Protein AF-A0AAD5H2W7-F1 (afdb_monomer)

Organism: NCBI:txid2649997

pLDDT: mean 74.47, std 9.91, range [36.94, 89.31]

Foldseek 3Di:
DDLPLPVLVVVLVVLVVVLVVVLVCCCPPVVVVCVVCVLVSLLVSLVVSVVSLLVSLLSPQAQLDDPPDDDDVSLVSSVVVLCVSQQVLVLLVSLQVDLDDLVSSQSSLCSNLVVCLPLVNLVSSVVSSCVSPVCVLVSLLVVLVVVLVVLPVLDDPPVSVVLCDDDRQRSQLSSQLVSSLSNCVSRPVVSSVSSVVVVLVVQLVVCVVVVPPVSNVVSVVVVVVPPQDPNNVSVVSVVSNSVSNVSSVVSVVVVVVVVVVVVD

Structure (mmCIF, N/CA/C/O backbone):
data_AF-A0AAD5H2W7-F1
#
_entry.id   AF-A0AAD5H2W7-F1
#
loop_
_atom_site.group_PDB
_atom_site.id
_atom_site.type_symbol
_atom_site.label_atom_id
_atom_site.label_alt_id
_atom_site.label_comp_id
_atom_site.label_asym_id
_atom_site.label_entity_id
_atom_site.label_seq_id
_atom_site.pdbx_PDB_ins_code
_atom_site.Cartn_x
_atom_site.Cartn_y
_atom_site.Cartn_z
_atom_site.occupancy
_atom_site.B_iso_or_equiv
_atom_site.auth_seq_id
_atom_site.auth_comp_id
_atom_site.auth_asym_id
_atom_site.auth_atom_id
_atom_site.pdbx_PDB_model_num
ATOM 1 N N . MET A 1 1 ? 26.671 23.939 -9.568 1.00 41.41 1 MET A N 1
ATOM 2 C CA . MET A 1 1 ? 25.254 23.511 -9.531 1.00 41.41 1 MET A CA 1
ATOM 3 C C . MET A 1 1 ? 24.778 23.577 -8.092 1.00 41.41 1 MET A C 1
ATOM 5 O O . MET A 1 1 ? 25.348 22.896 -7.249 1.00 41.41 1 MET A O 1
ATOM 9 N N . ALA A 1 2 ? 23.829 24.462 -7.785 1.00 36.94 2 ALA A N 1
ATOM 10 C CA . ALA A 1 2 ? 23.316 24.617 -6.426 1.00 36.94 2 ALA A CA 1
ATOM 11 C C . ALA A 1 2 ? 22.589 23.333 -5.968 1.00 36.94 2 ALA A C 1
ATOM 13 O O . ALA A 1 2 ? 21.982 22.652 -6.799 1.00 36.94 2 ALA A O 1
ATOM 14 N N . PRO A 1 3 ? 22.616 22.983 -4.669 1.00 46.69 3 PRO A N 1
ATOM 15 C CA . PRO A 1 3 ? 21.943 21.800 -4.149 1.00 46.69 3 PRO A CA 1
ATOM 16 C C . PRO A 1 3 ? 20.433 22.062 -4.064 1.00 46.69 3 PRO A C 1
ATOM 18 O O . PRO A 1 3 ? 19.879 22.274 -2.985 1.00 46.69 3 PRO A O 1
ATOM 21 N N . HIS A 1 4 ? 19.751 22.038 -5.211 1.00 47.62 4 HIS A N 1
ATOM 22 C CA . HIS A 1 4 ? 18.296 22.193 -5.311 1.00 47.62 4 HIS A CA 1
ATOM 23 C C . HIS A 1 4 ? 17.527 21.153 -4.469 1.00 47.62 4 HIS A C 1
ATOM 25 O O . HIS A 1 4 ? 16.387 21.391 -4.088 1.00 47.62 4 HIS A O 1
ATOM 31 N N . GLY A 1 5 ? 18.166 20.044 -4.077 1.00 50.00 5 GLY A N 1
ATOM 32 C CA . GLY A 1 5 ? 17.573 19.024 -3.208 1.00 50.00 5 GLY A CA 1
ATOM 33 C C . GLY A 1 5 ? 17.337 19.441 -1.746 1.00 50.00 5 GLY A C 1
ATOM 34 O O . GLY A 1 5 ? 16.469 18.862 -1.103 1.00 50.00 5 GLY A O 1
ATOM 35 N N . ARG A 1 6 ? 18.055 20.435 -1.189 1.00 49.94 6 ARG A N 1
ATOM 36 C CA . ARG A 1 6 ? 17.935 20.781 0.251 1.00 49.94 6 ARG A CA 1
ATOM 37 C C . ARG A 1 6 ? 16.712 21.645 0.582 1.00 49.94 6 ARG A C 1
ATOM 39 O O . ARG A 1 6 ? 16.068 21.418 1.602 1.00 49.94 6 ARG A O 1
ATOM 46 N N . TRP A 1 7 ? 16.368 22.594 -0.287 1.00 47.34 7 TRP A N 1
ATOM 47 C CA . TRP A 1 7 ? 15.217 23.492 -0.103 1.00 47.34 7 TRP A CA 1
ATOM 48 C C . TRP A 1 7 ? 13.873 22.759 -0.207 1.00 47.34 7 TRP A C 1
ATOM 50 O O . TRP A 1 7 ? 12.902 23.101 0.462 1.00 47.34 7 TRP A O 1
ATOM 60 N N . ASN A 1 8 ? 13.850 21.684 -0.986 1.00 60.91 8 ASN A N 1
ATOM 61 C CA . ASN A 1 8 ? 12.660 20.900 -1.281 1.00 60.91 8 ASN A CA 1
ATOM 62 C C . ASN A 1 8 ? 12.217 19.998 -0.119 1.00 60.91 8 ASN A C 1
ATOM 64 O O . ASN A 1 8 ? 11.023 19.879 0.154 1.00 60.91 8 ASN A O 1
ATOM 68 N N . SER A 1 9 ? 13.168 19.413 0.612 1.00 60.59 9 SER A N 1
ATOM 69 C CA . SER A 1 9 ? 12.883 18.642 1.829 1.00 60.59 9 SER A CA 1
ATOM 70 C C . SER A 1 9 ? 12.348 19.537 2.946 1.00 60.59 9 SER A C 1
ATOM 72 O O . SER A 1 9 ? 11.417 19.154 3.647 1.00 60.59 9 SER A O 1
ATOM 74 N N . ALA A 1 10 ? 12.896 20.750 3.081 1.00 65.25 10 ALA A N 1
ATOM 75 C CA . ALA A 1 10 ? 12.400 21.740 4.031 1.00 65.25 10 ALA A CA 1
ATOM 76 C C . ALA A 1 10 ? 10.975 22.197 3.677 1.00 65.25 10 ALA A C 1
ATOM 78 O O . ALA A 1 10 ? 10.131 22.281 4.561 1.00 65.25 10 ALA A O 1
ATOM 79 N N . ALA A 1 11 ? 10.676 22.416 2.392 1.00 67.44 11 ALA A N 1
ATOM 80 C CA . ALA A 1 11 ? 9.330 22.759 1.935 1.00 67.44 11 ALA A CA 1
ATOM 81 C C . ALA A 1 11 ? 8.307 21.638 2.197 1.00 67.44 11 ALA A C 1
ATOM 83 O O . ALA A 1 11 ? 7.201 21.922 2.652 1.00 67.44 11 ALA A O 1
ATOM 84 N N . LEU A 1 12 ? 8.676 20.369 1.975 1.00 68.31 12 LEU A N 1
ATOM 85 C CA . LEU A 1 12 ? 7.830 19.219 2.321 1.00 68.31 12 LEU A CA 1
ATOM 86 C C . LEU A 1 12 ? 7.592 19.118 3.832 1.00 68.31 12 LEU A C 1
ATOM 88 O O . LEU A 1 12 ? 6.453 18.949 4.251 1.00 68.31 12 LEU A O 1
ATOM 92 N N . LEU A 1 13 ? 8.633 19.299 4.650 1.00 69.56 13 LEU A N 1
ATOM 93 C CA . LEU A 1 13 ? 8.504 19.302 6.111 1.00 69.56 13 LEU A CA 1
ATOM 94 C C . LEU A 1 13 ? 7.639 20.466 6.617 1.00 69.56 13 LEU A C 1
ATOM 96 O O . LEU A 1 13 ? 6.860 20.291 7.549 1.00 69.56 13 LEU A O 1
ATOM 100 N N . LEU A 1 14 ? 7.749 21.649 6.006 1.00 75.19 14 LEU A N 1
ATOM 101 C CA . LEU A 1 14 ? 6.896 22.797 6.322 1.00 75.19 14 LEU A CA 1
ATOM 102 C C . LEU A 1 14 ? 5.444 22.546 5.917 1.00 75.19 14 LEU A C 1
ATOM 104 O O . LEU A 1 14 ? 4.536 22.904 6.663 1.00 75.19 14 LEU A O 1
ATOM 108 N N . LEU A 1 15 ? 5.217 21.895 4.775 1.00 72.94 15 LEU A N 1
ATOM 109 C CA . LEU A 1 15 ? 3.887 21.466 4.357 1.00 72.94 15 LEU A CA 1
ATOM 110 C C . LEU A 1 15 ? 3.305 20.438 5.339 1.00 72.94 15 LEU A C 1
ATOM 112 O O . LEU A 1 15 ? 2.143 20.556 5.721 1.00 72.94 15 LEU A O 1
ATOM 116 N N . ASP A 1 16 ? 4.113 19.478 5.792 1.00 70.06 16 ASP A N 1
ATOM 117 C CA . ASP A 1 16 ? 3.725 18.484 6.798 1.00 70.06 16 ASP A CA 1
ATOM 118 C C . ASP A 1 16 ? 3.368 19.134 8.133 1.00 70.06 16 ASP A C 1
ATOM 120 O O . ASP A 1 16 ? 2.336 18.821 8.735 1.00 70.06 16 ASP A O 1
ATOM 124 N N . ALA A 1 17 ? 4.189 20.087 8.574 1.00 74.44 17 ALA A N 1
ATOM 125 C CA . ALA A 1 17 ? 3.944 20.862 9.779 1.00 74.44 17 ALA A CA 1
ATOM 126 C C . ALA A 1 17 ? 2.669 21.710 9.654 1.00 74.44 17 ALA A C 1
ATOM 128 O O . ALA A 1 17 ? 1.862 21.735 10.582 1.00 74.44 17 ALA A O 1
ATOM 129 N N . LEU A 1 18 ? 2.439 22.351 8.503 1.00 80.19 18 LEU A N 1
ATOM 130 C CA . LEU A 1 18 ? 1.236 23.139 8.227 1.00 80.19 18 LEU A CA 1
ATOM 131 C C . LEU A 1 18 ? -0.022 22.264 8.195 1.00 80.19 18 LEU A C 1
ATOM 133 O O . LEU A 1 18 ? -1.053 22.630 8.759 1.00 80.19 18 LEU A O 1
ATOM 137 N N . ALA A 1 19 ? 0.064 21.095 7.566 1.00 74.56 19 ALA A N 1
ATOM 138 C CA . ALA A 1 19 ? -1.000 20.104 7.510 1.00 74.56 19 ALA A CA 1
ATOM 139 C C . ALA A 1 19 ? -1.374 19.619 8.922 1.00 74.56 19 ALA A C 1
ATOM 141 O O . ALA A 1 19 ? -2.549 19.638 9.301 1.00 74.56 19 ALA A O 1
ATOM 142 N N . ALA A 1 20 ? -0.376 19.265 9.737 1.00 72.44 20 ALA A N 1
ATOM 143 C CA . ALA A 1 20 ? -0.578 18.881 11.131 1.00 72.44 20 ALA A CA 1
ATOM 144 C C . ALA A 1 20 ? -1.155 20.032 11.974 1.00 72.44 20 ALA A C 1
ATOM 146 O O . ALA A 1 20 ? -2.117 19.827 12.716 1.00 72.44 20 ALA A O 1
ATOM 147 N N . ALA A 1 21 ? -0.621 21.248 11.829 1.00 79.69 21 ALA A N 1
ATOM 148 C CA . ALA A 1 21 ? -1.094 22.435 12.537 1.00 79.69 21 ALA A CA 1
ATOM 149 C C . ALA A 1 21 ? -2.544 22.779 12.171 1.00 79.69 21 ALA A C 1
ATOM 151 O O . ALA A 1 21 ? -3.338 23.099 13.052 1.00 79.69 21 ALA A O 1
ATOM 152 N N . THR A 1 22 ? -2.918 22.641 10.897 1.00 80.56 22 THR A N 1
ATOM 153 C CA . THR A 1 22 ? -4.287 22.874 10.419 1.00 80.56 22 THR A CA 1
ATOM 154 C C . THR A 1 22 ? -5.250 21.854 11.019 1.00 80.56 22 THR A C 1
ATOM 156 O O . THR A 1 22 ? -6.314 22.222 11.510 1.00 80.56 22 THR A O 1
ATOM 159 N N . LEU A 1 23 ? -4.873 20.573 11.060 1.00 76.12 23 LEU A N 1
ATOM 160 C CA . LEU A 1 23 ? -5.686 19.532 11.693 1.00 76.12 23 LEU A CA 1
ATOM 161 C C . LEU A 1 23 ? -5.850 19.759 13.200 1.00 76.12 23 LEU A C 1
ATOM 163 O O . LEU A 1 23 ? -6.955 19.613 13.721 1.00 76.12 23 LEU A O 1
ATOM 167 N N . LEU A 1 24 ? -4.779 20.152 13.895 1.00 78.06 24 LEU A N 1
ATOM 168 C CA . LEU A 1 24 ? -4.830 20.502 15.317 1.00 78.06 24 LEU A CA 1
ATOM 169 C C . LEU A 1 24 ? -5.682 21.755 15.566 1.00 78.06 24 LEU A C 1
ATOM 171 O O . LEU A 1 24 ? -6.468 21.780 16.513 1.00 78.06 24 LEU A O 1
ATOM 175 N N . GLY A 1 25 ? -5.576 22.766 14.702 1.00 81.75 25 GLY A N 1
ATOM 176 C CA . GLY A 1 25 ? -6.390 23.979 14.746 1.00 81.75 25 GLY A CA 1
ATOM 177 C C . GLY A 1 25 ? -7.877 23.679 14.560 1.00 81.75 25 GLY A C 1
ATOM 178 O O . GLY A 1 25 ? -8.691 24.091 15.384 1.00 81.75 25 GLY A O 1
ATOM 179 N N . LEU A 1 26 ? -8.233 22.883 13.548 1.00 81.19 26 LEU A N 1
ATOM 180 C CA . LEU A 1 26 ? -9.612 22.441 13.312 1.00 81.19 26 LEU A CA 1
ATOM 181 C C . LEU A 1 26 ? -10.163 21.628 14.491 1.00 81.19 26 LEU A C 1
ATOM 183 O O . LEU A 1 26 ? -11.302 21.827 14.910 1.00 81.19 26 LEU A O 1
ATOM 187 N N . LEU A 1 27 ? -9.347 20.746 15.074 1.00 78.44 27 LEU A N 1
ATOM 188 C CA . LEU A 1 27 ? -9.739 19.973 16.251 1.00 78.44 27 LEU A CA 1
ATOM 189 C C . LEU A 1 27 ? -10.001 20.872 17.472 1.00 78.44 27 LEU A C 1
ATOM 191 O O . LEU A 1 27 ? -10.916 20.591 18.247 1.00 78.44 27 LEU A O 1
ATOM 195 N N . ARG A 1 28 ? -9.199 21.932 17.648 1.00 83.38 28 ARG A N 1
ATOM 196 C CA . ARG A 1 28 ? -9.264 22.835 18.805 1.00 83.38 28 ARG A CA 1
ATOM 197 C C . ARG A 1 28 ? -10.381 23.873 18.692 1.00 83.38 28 ARG A C 1
ATOM 199 O O . ARG A 1 28 ? -11.065 24.105 19.681 1.00 83.38 28 ARG A O 1
ATOM 206 N N . PHE A 1 29 ? -10.557 24.490 17.525 1.00 86.00 29 PHE A N 1
ATOM 207 C CA . PHE A 1 29 ? -11.443 25.647 17.351 1.00 86.00 29 PHE A CA 1
ATOM 208 C C . PHE A 1 29 ? -12.793 25.306 16.714 1.00 86.00 29 PHE A C 1
ATOM 210 O O . PHE A 1 29 ? -13.787 25.957 17.013 1.00 86.00 29 PHE A O 1
ATOM 217 N N . THR A 1 30 ? -12.866 24.276 15.868 1.00 86.50 30 THR A N 1
ATOM 218 C CA . THR A 1 30 ? -14.088 23.909 15.129 1.00 86.50 30 THR A CA 1
ATOM 219 C C . THR A 1 30 ? -14.403 22.423 15.272 1.00 86.50 30 THR A C 1
ATOM 221 O O . THR A 1 30 ? -14.764 21.738 14.313 1.00 86.50 30 THR A O 1
ATOM 224 N N . ARG A 1 31 ? -14.296 21.910 16.506 1.00 81.06 31 ARG A N 1
ATOM 225 C CA . ARG A 1 31 ? -14.375 20.477 16.827 1.00 81.06 31 ARG A CA 1
ATOM 226 C C . ARG A 1 31 ? -15.593 19.778 16.226 1.00 81.06 31 ARG A C 1
ATOM 228 O O . ARG A 1 31 ? -15.444 18.705 15.650 1.00 81.06 31 ARG A O 1
ATOM 235 N N . GLU A 1 32 ? -16.789 20.347 16.355 1.00 82.88 32 GLU A N 1
ATOM 236 C CA . GLU A 1 32 ? -18.013 19.711 15.848 1.00 82.88 32 GLU A CA 1
ATOM 237 C C . GLU A 1 32 ? -18.032 19.605 14.323 1.00 82.88 32 GLU A C 1
ATOM 239 O O . GLU A 1 32 ? -18.355 18.549 13.776 1.00 82.88 32 GLU A O 1
ATOM 244 N N . TRP A 1 33 ? -17.635 20.678 13.639 1.00 86.25 33 TRP A N 1
ATOM 245 C CA . TRP A 1 33 ? -17.525 20.698 12.185 1.00 86.25 33 TRP A CA 1
ATOM 246 C C . TRP A 1 33 ? -16.452 19.713 11.708 1.00 86.25 33 TRP A C 1
ATOM 248 O O . TRP A 1 33 ? -16.712 18.877 10.841 1.00 86.25 33 TRP A O 1
ATOM 258 N N . TYR A 1 34 ? -15.282 19.722 12.354 1.00 80.38 34 TYR A N 1
ATOM 259 C CA . TYR A 1 34 ? -14.219 18.758 12.094 1.00 80.38 34 TYR A CA 1
ATOM 260 C C . TYR A 1 34 ? -14.710 17.317 12.272 1.00 80.38 34 TYR A C 1
ATOM 262 O O . TYR A 1 34 ? -14.483 16.482 11.404 1.00 80.38 34 TYR A O 1
ATOM 270 N N . LEU A 1 35 ? -15.437 17.000 13.348 1.00 78.50 35 LEU A N 1
ATOM 271 C CA . LEU A 1 35 ? -15.951 15.647 13.578 1.00 78.50 35 LEU A CA 1
ATOM 272 C C . LEU A 1 35 ? -16.931 15.190 12.487 1.00 78.50 35 LEU A C 1
ATOM 274 O O . LEU A 1 35 ? -16.904 14.008 12.131 1.00 78.50 35 LEU A O 1
ATOM 278 N N . ARG A 1 36 ? -17.743 16.101 11.930 1.00 81.94 36 ARG A N 1
ATOM 279 C CA . ARG A 1 36 ? -18.644 15.811 10.798 1.00 81.94 36 ARG A CA 1
ATOM 280 C C . ARG A 1 36 ? -17.880 15.592 9.490 1.00 81.94 36 ARG A C 1
ATOM 282 O O . ARG A 1 36 ? -18.208 14.674 8.743 1.00 81.94 36 ARG A O 1
ATOM 289 N N . HIS A 1 37 ? -16.828 16.372 9.239 1.00 82.00 37 HIS A N 1
ATOM 290 C CA . HIS A 1 37 ? -16.107 16.390 7.959 1.00 82.00 37 HIS A CA 1
ATOM 291 C C . HIS A 1 37 ? -14.706 15.752 7.999 1.00 82.00 37 HIS A C 1
ATOM 293 O O . HIS A 1 37 ? -13.942 15.857 7.043 1.00 82.00 37 HIS A O 1
ATOM 299 N N . ARG A 1 38 ? -14.338 15.037 9.067 1.00 77.56 38 ARG A N 1
ATOM 300 C CA . ARG A 1 38 ? -12.970 14.508 9.240 1.00 77.56 38 ARG A CA 1
ATOM 301 C C . ARG A 1 38 ? -12.501 13.590 8.115 1.00 77.56 38 ARG A C 1
ATOM 303 O O . ARG A 1 38 ? -11.352 13.686 7.712 1.00 77.56 38 ARG A O 1
ATOM 310 N N . SER A 1 39 ? -13.367 12.719 7.590 1.00 75.38 39 SER A N 1
ATOM 311 C CA . SER A 1 39 ? -13.001 11.819 6.485 1.00 75.38 39 SER A CA 1
ATOM 312 C C . SER A 1 39 ? -12.591 12.576 5.223 1.00 75.38 39 SER A C 1
ATOM 314 O O . SER A 1 39 ? -11.473 12.344 4.765 1.00 75.38 39 SER A O 1
ATOM 316 N N . PRO A 1 40 ? -13.427 13.477 4.668 1.00 80.00 40 PRO A N 1
ATOM 317 C CA . PRO A 1 40 ? -13.045 14.229 3.478 1.00 80.00 40 PRO A CA 1
ATOM 318 C C . PRO A 1 40 ? -11.864 15.171 3.729 1.00 80.00 40 PRO A C 1
ATOM 320 O O . PRO A 1 40 ? -10.993 15.252 2.873 1.00 80.00 40 PRO A O 1
ATOM 323 N N . ILE A 1 41 ? -11.765 15.812 4.900 1.00 80.38 41 ILE A N 1
ATOM 324 C CA . ILE A 1 41 ? -10.623 16.686 5.236 1.00 80.38 41 ILE A CA 1
ATOM 325 C C . ILE A 1 41 ? -9.311 15.901 5.209 1.00 80.38 41 ILE A C 1
ATOM 327 O O . ILE A 1 41 ? -8.324 16.328 4.619 1.00 80.38 41 ILE A O 1
ATOM 331 N N . ILE A 1 42 ? -9.298 14.729 5.839 1.00 74.12 42 ILE A N 1
ATOM 332 C CA . ILE A 1 42 ? -8.087 13.918 5.954 1.00 74.12 42 ILE A CA 1
ATOM 333 C C . ILE A 1 42 ? -7.743 13.284 4.615 1.00 74.12 42 ILE A C 1
ATOM 335 O O . ILE A 1 42 ? -6.569 13.264 4.257 1.00 74.12 42 ILE A O 1
ATOM 339 N N . ALA A 1 43 ? -8.739 12.830 3.852 1.00 75.81 43 ALA A N 1
ATOM 340 C CA . ALA A 1 43 ? -8.531 12.367 2.486 1.00 75.81 43 ALA A CA 1
ATOM 341 C C . ALA A 1 43 ? -7.946 13.478 1.599 1.00 75.81 43 ALA A C 1
ATOM 343 O O . ALA A 1 43 ? -6.965 13.235 0.905 1.00 75.81 43 ALA A O 1
ATOM 344 N N . ALA A 1 44 ? -8.478 14.703 1.671 1.00 79.88 44 ALA A N 1
ATOM 345 C CA . ALA A 1 44 ? -7.967 15.852 0.925 1.00 79.88 44 ALA A CA 1
ATOM 346 C C . ALA A 1 44 ? -6.525 16.201 1.320 1.00 79.88 44 ALA A C 1
ATOM 348 O O . ALA A 1 44 ? -5.703 16.493 0.457 1.00 79.88 44 ALA A O 1
ATOM 349 N N . LEU A 1 45 ? -6.195 16.111 2.609 1.00 76.75 45 LEU A N 1
ATOM 350 C CA . LEU A 1 45 ? -4.849 16.362 3.117 1.00 76.75 45 LEU A CA 1
ATOM 351 C C . LEU A 1 45 ? -3.851 15.289 2.658 1.00 76.75 45 LEU A C 1
ATOM 353 O O . LEU A 1 45 ? -2.770 15.628 2.182 1.00 76.75 45 LEU A O 1
ATOM 357 N N . HIS A 1 46 ? -4.230 14.007 2.715 1.00 73.00 46 HIS A N 1
ATOM 358 C CA . HIS A 1 46 ? -3.409 12.913 2.180 1.00 73.00 46 HIS A CA 1
ATOM 359 C C . HIS A 1 46 ? -3.233 13.037 0.663 1.00 73.00 46 HIS A C 1
ATOM 361 O O . HIS A 1 46 ? -2.139 12.818 0.147 1.00 73.00 46 HIS A O 1
ATOM 367 N N . LEU A 1 47 ? -4.294 13.420 -0.050 1.00 74.75 47 LEU A N 1
ATOM 368 C CA . LEU A 1 47 ? -4.268 13.629 -1.491 1.00 74.75 47 LEU A CA 1
ATOM 369 C C . LEU A 1 47 ? -3.356 14.798 -1.876 1.00 74.75 47 LEU A C 1
ATOM 371 O O . LEU A 1 47 ? -2.495 14.641 -2.739 1.00 74.75 47 LEU A O 1
ATOM 375 N N . GLY A 1 48 ? -3.510 15.950 -1.221 1.00 75.31 48 GLY A N 1
ATOM 376 C CA . GLY A 1 48 ? -2.667 17.122 -1.445 1.00 75.31 48 GLY A CA 1
ATOM 377 C C . GLY A 1 48 ? -1.198 16.810 -1.179 1.00 75.31 48 GLY A C 1
ATOM 378 O O . GLY A 1 48 ? -0.339 17.122 -2.004 1.00 75.31 48 GLY A O 1
ATOM 379 N N . HIS A 1 49 ? -0.915 16.096 -0.088 1.00 73.19 49 HIS A N 1
ATOM 380 C CA . HIS A 1 49 ? 0.435 15.644 0.236 1.00 73.19 49 HIS A CA 1
ATOM 381 C C . HIS A 1 49 ? 1.014 14.699 -0.819 1.00 73.19 49 HIS A C 1
ATOM 383 O O . HIS A 1 49 ? 2.141 14.898 -1.274 1.00 73.19 49 HIS A O 1
ATOM 389 N N . ALA A 1 50 ? 0.236 13.711 -1.266 1.00 71.38 50 ALA A N 1
ATOM 390 C CA . ALA A 1 50 ? 0.646 12.786 -2.316 1.00 71.38 50 ALA A CA 1
ATOM 391 C C . ALA A 1 50 ? 0.957 13.522 -3.628 1.00 71.38 50 ALA A C 1
ATOM 393 O O . ALA A 1 50 ? 1.985 13.265 -4.257 1.00 71.38 50 ALA A O 1
ATOM 394 N N . VAL A 1 51 ? 0.102 14.470 -4.026 1.00 73.94 51 VAL A N 1
ATOM 395 C CA . VAL A 1 51 ? 0.304 15.294 -5.224 1.00 73.94 51 VAL A CA 1
ATOM 396 C C . VAL A 1 51 ? 1.583 16.117 -5.111 1.00 73.94 51 VAL A C 1
ATOM 398 O O . VAL A 1 51 ? 2.392 16.093 -6.039 1.00 73.94 51 VAL A O 1
ATOM 401 N N . ILE A 1 52 ? 1.807 16.800 -3.988 1.00 73.50 52 ILE A N 1
ATOM 402 C CA . ILE A 1 52 ? 3.001 17.631 -3.785 1.00 73.50 52 ILE A CA 1
ATOM 403 C C . ILE A 1 52 ? 4.261 16.762 -3.740 1.00 73.50 52 ILE A C 1
ATOM 405 O O . ILE A 1 52 ? 5.226 17.046 -4.448 1.00 73.50 52 ILE A O 1
ATOM 409 N N . SER A 1 53 ? 4.225 15.643 -3.016 1.00 70.25 53 SER A N 1
ATOM 410 C CA . SER A 1 53 ? 5.326 14.677 -2.958 1.00 70.25 53 SER A CA 1
ATOM 411 C C . SER A 1 53 ? 5.734 14.199 -4.352 1.00 70.25 53 SER A C 1
ATOM 413 O O . SER A 1 53 ? 6.919 14.209 -4.672 1.00 70.25 53 SER A O 1
ATOM 415 N N . MET A 1 54 ? 4.778 13.886 -5.233 1.00 68.56 54 MET A N 1
ATOM 416 C CA . MET A 1 54 ? 5.075 13.488 -6.619 1.00 68.56 54 MET A CA 1
ATOM 417 C C . MET A 1 54 ? 5.734 14.589 -7.463 1.00 68.56 54 MET A C 1
ATOM 419 O O . MET A 1 54 ? 6.419 14.286 -8.444 1.00 68.56 54 MET A O 1
ATOM 423 N N . HIS A 1 55 ? 5.513 15.862 -7.132 1.00 70.88 55 HIS A N 1
ATOM 424 C CA . HIS A 1 55 ? 6.177 16.979 -7.806 1.00 70.88 55 HIS A CA 1
ATOM 425 C C . HIS A 1 55 ? 7.583 17.217 -7.266 1.00 70.88 55 HIS A C 1
ATOM 427 O O . HIS A 1 55 ? 8.464 17.596 -8.032 1.00 70.88 55 HIS A O 1
ATOM 433 N N . VAL A 1 56 ? 7.809 16.934 -5.984 1.00 65.81 56 VAL A N 1
ATOM 434 C CA . VAL A 1 56 ? 9.094 17.168 -5.323 1.00 65.81 56 VAL A CA 1
ATOM 435 C C . VAL A 1 56 ? 10.077 15.994 -5.485 1.00 65.81 56 VAL A C 1
ATOM 437 O O . VAL A 1 56 ? 11.281 16.205 -5.612 1.00 65.81 56 VAL A O 1
ATOM 440 N N . GLN A 1 57 ? 9.580 14.757 -5.556 1.00 62.84 57 GLN A N 1
ATOM 441 C CA . GLN A 1 57 ? 10.370 13.518 -5.652 1.00 62.84 57 GLN A CA 1
ATOM 442 C C . GLN A 1 57 ? 11.401 13.413 -6.792 1.00 62.84 57 GLN A C 1
ATOM 444 O O . GLN A 1 57 ? 12.492 12.915 -6.511 1.00 62.84 57 GLN A O 1
ATOM 449 N N . PRO A 1 58 ? 11.155 13.859 -8.043 1.00 57.41 58 PRO A N 1
ATOM 450 C CA . PRO A 1 58 ? 12.164 13.762 -9.107 1.00 57.41 58 PRO A CA 1
ATOM 451 C C . PRO A 1 58 ? 13.413 14.633 -8.867 1.00 57.41 58 PRO A C 1
ATOM 453 O O . PRO A 1 58 ? 14.348 14.583 -9.657 1.00 57.41 58 PRO A O 1
ATOM 456 N N . MET A 1 59 ? 13.452 15.424 -7.789 1.00 53.84 59 MET A N 1
ATOM 457 C CA . MET A 1 59 ? 14.571 16.307 -7.447 1.00 53.84 59 MET A CA 1
ATOM 458 C C . MET A 1 59 ? 15.536 15.709 -6.406 1.00 53.84 59 MET A C 1
ATOM 460 O O . MET A 1 59 ? 16.456 16.397 -5.961 1.00 53.84 59 MET A O 1
ATOM 464 N N . SER A 1 60 ? 15.345 14.442 -6.015 1.00 53.97 60 SER A N 1
ATOM 465 C CA . SER A 1 60 ? 16.289 13.686 -5.182 1.00 53.97 60 SER A CA 1
ATOM 466 C C . SER A 1 60 ? 17.390 13.072 -6.066 1.00 53.97 60 SER A C 1
ATOM 468 O O . SER A 1 60 ? 17.090 12.212 -6.893 1.00 53.97 60 SER A O 1
ATOM 470 N N . PRO A 1 61 ? 18.662 13.489 -5.931 1.00 53.62 61 PRO A N 1
ATOM 471 C CA . PRO A 1 61 ? 19.724 13.154 -6.885 1.00 53.62 61 PRO A CA 1
ATOM 472 C C . PRO A 1 61 ? 20.352 11.766 -6.680 1.00 53.62 61 PRO A C 1
ATOM 474 O O . PRO A 1 61 ? 21.373 11.473 -7.294 1.00 53.62 61 PRO A O 1
ATOM 477 N N . ALA A 1 62 ? 19.819 10.921 -5.794 1.00 59.34 62 ALA A N 1
ATOM 478 C CA . ALA A 1 62 ? 20.443 9.638 -5.489 1.00 59.34 62 ALA A CA 1
ATOM 479 C C . ALA A 1 62 ? 20.019 8.570 -6.518 1.00 59.34 62 ALA A C 1
ATOM 481 O O . ALA A 1 62 ? 18.862 8.142 -6.474 1.00 59.34 62 ALA A O 1
ATOM 482 N N . PRO A 1 63 ? 20.915 8.096 -7.410 1.00 61.09 63 PRO A N 1
ATOM 483 C CA . PRO A 1 63 ? 20.603 6.951 -8.257 1.00 61.09 63 PRO A CA 1
ATOM 484 C C . PRO A 1 63 ? 20.264 5.743 -7.377 1.00 61.09 63 PRO A C 1
ATOM 486 O O . PRO A 1 63 ? 20.950 5.449 -6.392 1.00 61.09 63 PRO A O 1
ATOM 489 N N . THR A 1 64 ? 19.181 5.043 -7.715 1.00 65.19 64 THR A N 1
ATOM 490 C CA . THR A 1 64 ? 18.719 3.857 -6.971 1.00 65.19 64 THR A CA 1
ATOM 491 C C . THR A 1 64 ? 19.490 2.594 -7.339 1.00 65.19 64 THR A C 1
ATOM 493 O O . THR A 1 64 ? 19.406 1.590 -6.631 1.00 65.19 64 THR A O 1
ATOM 496 N N . CYS A 1 65 ? 20.260 2.645 -8.426 1.00 67.94 65 CYS A N 1
ATOM 497 C CA . CYS A 1 65 ? 21.020 1.528 -8.958 1.00 67.94 65 CYS A CA 1
ATOM 498 C C . CYS A 1 65 ? 22.468 1.945 -9.196 1.00 67.94 65 CYS A C 1
ATOM 500 O O . CYS A 1 65 ? 22.725 2.883 -9.945 1.00 67.94 65 CYS A O 1
ATOM 502 N N . ASP A 1 66 ? 23.393 1.211 -8.585 1.00 67.31 66 ASP A N 1
ATOM 503 C CA . ASP A 1 66 ? 24.824 1.344 -8.833 1.00 67.31 66 ASP A CA 1
ATOM 504 C C . ASP A 1 66 ? 25.255 0.173 -9.740 1.00 67.31 66 ASP A C 1
ATOM 506 O O . ASP A 1 66 ? 25.117 -0.986 -9.322 1.00 67.31 66 ASP A O 1
ATOM 510 N N . PRO A 1 67 ? 25.680 0.418 -10.997 1.00 57.03 67 PRO A N 1
ATOM 511 C CA . PRO A 1 67 ? 25.840 -0.621 -12.022 1.00 57.03 67 PRO A CA 1
ATOM 512 C C . PRO A 1 67 ? 26.898 -1.691 -11.699 1.00 57.03 67 PRO A C 1
ATOM 514 O O . PRO A 1 67 ? 26.899 -2.737 -12.339 1.00 57.03 67 PRO A O 1
ATOM 517 N N . GLY A 1 68 ? 27.755 -1.476 -10.694 1.00 58.94 68 GLY A N 1
ATOM 518 C CA . GLY A 1 68 ? 28.801 -2.421 -10.283 1.00 58.94 68 GLY A CA 1
ATOM 519 C C . GLY A 1 68 ? 28.480 -3.296 -9.065 1.00 58.94 68 GLY A C 1
ATOM 520 O O . GLY A 1 68 ? 29.326 -4.086 -8.658 1.00 58.94 68 GLY A O 1
ATOM 521 N N . THR A 1 69 ? 27.300 -3.171 -8.447 1.00 61.66 69 THR A N 1
ATOM 522 C CA . THR A 1 69 ? 27.017 -3.841 -7.162 1.00 61.66 69 THR A CA 1
ATOM 523 C C . THR A 1 69 ? 25.977 -4.957 -7.297 1.00 61.66 69 THR A C 1
ATOM 525 O O . THR A 1 69 ? 24.765 -4.745 -7.229 1.00 61.66 69 THR A O 1
ATOM 528 N N . ALA A 1 70 ? 26.457 -6.189 -7.472 1.00 63.34 70 ALA A N 1
ATOM 529 C CA . ALA A 1 70 ? 25.639 -7.392 -7.340 1.00 63.34 70 ALA A CA 1
ATOM 530 C C . ALA A 1 70 ? 25.588 -7.835 -5.867 1.00 63.34 70 ALA A C 1
ATOM 532 O O . ALA A 1 70 ? 26.603 -7.832 -5.174 1.00 63.34 70 ALA A O 1
ATOM 533 N N . GLY A 1 71 ? 24.403 -8.204 -5.369 1.00 72.62 71 GLY A N 1
ATOM 534 C CA . GLY A 1 71 ? 24.237 -8.742 -4.016 1.00 72.62 71 GLY A CA 1
ATOM 535 C C . GLY A 1 71 ? 22.910 -8.388 -3.342 1.00 72.62 71 GLY A C 1
ATOM 536 O O . GLY A 1 71 ? 22.082 -7.636 -3.870 1.00 72.62 71 GLY A O 1
ATOM 537 N N . LEU A 1 72 ? 22.723 -8.921 -2.132 1.00 77.88 72 LEU A N 1
ATOM 538 C CA . LEU A 1 72 ? 21.534 -8.694 -1.304 1.00 77.88 72 LEU A CA 1
ATOM 539 C C . LEU A 1 72 ? 21.411 -7.225 -0.869 1.00 77.88 72 LEU A C 1
ATOM 541 O O . LEU A 1 72 ? 20.353 -6.620 -1.017 1.00 77.88 72 LEU A O 1
ATOM 545 N N . LEU A 1 73 ? 22.502 -6.637 -0.369 1.00 78.50 73 LEU A N 1
ATOM 546 C CA . LEU A 1 73 ? 22.514 -5.278 0.187 1.00 78.50 73 LEU A CA 1
ATOM 547 C C . LEU A 1 73 ? 22.143 -4.195 -0.851 1.00 78.50 73 LEU A C 1
ATOM 549 O O . LEU A 1 73 ? 21.265 -3.379 -0.565 1.00 78.50 73 LEU A O 1
ATOM 553 N N . PRO A 1 74 ? 22.723 -4.197 -2.071 1.00 78.12 74 PRO A N 1
ATOM 554 C CA . PRO A 1 74 ? 22.324 -3.274 -3.137 1.00 78.12 74 PRO A CA 1
ATOM 555 C C . PRO A 1 74 ? 20.864 -3.452 -3.566 1.00 78.12 74 PRO A C 1
ATOM 557 O O . PRO A 1 74 ? 20.170 -2.478 -3.854 1.00 78.12 74 PRO A O 1
ATOM 560 N N . SER A 1 75 ? 20.370 -4.694 -3.566 1.00 78.94 75 SER A N 1
ATOM 561 C CA . SER A 1 75 ? 18.974 -4.999 -3.894 1.00 78.94 75 SER A CA 1
ATOM 562 C C . SER A 1 75 ? 18.009 -4.474 -2.831 1.00 78.94 75 SER A C 1
ATOM 564 O O . SER A 1 75 ? 16.989 -3.881 -3.172 1.00 78.94 75 SER A O 1
ATOM 566 N N . LEU A 1 76 ? 18.347 -4.617 -1.547 1.00 81.00 76 LEU A N 1
ATOM 567 C CA . LEU A 1 76 ? 17.579 -4.032 -0.446 1.00 81.00 76 LEU A CA 1
ATOM 568 C C . LEU A 1 76 ? 17.583 -2.504 -0.508 1.00 81.00 76 LEU A C 1
ATOM 570 O O . LEU A 1 76 ? 16.531 -1.887 -0.359 1.00 81.00 76 LEU A O 1
ATOM 574 N N . ARG A 1 77 ? 18.741 -1.889 -0.780 1.00 81.56 77 ARG A N 1
ATOM 575 C CA . ARG A 1 77 ? 18.854 -0.433 -0.933 1.00 81.56 77 ARG A CA 1
ATOM 576 C C . ARG A 1 77 ? 17.955 0.086 -2.052 1.00 81.56 77 ARG A C 1
ATOM 578 O O . ARG A 1 77 ? 17.258 1.070 -1.822 1.00 81.56 77 ARG A O 1
ATOM 585 N N . PHE A 1 78 ? 17.929 -0.583 -3.210 1.00 83.44 78 PHE A N 1
ATOM 586 C CA . PHE A 1 78 ? 16.998 -0.250 -4.290 1.00 83.44 78 PHE A CA 1
ATOM 587 C C . PHE A 1 78 ? 15.563 -0.206 -3.762 1.00 83.44 78 PHE A C 1
ATOM 589 O O . PHE A 1 78 ? 14.933 0.839 -3.845 1.00 83.44 78 PHE A O 1
ATOM 596 N N . TRP A 1 79 ? 15.075 -1.286 -3.140 1.00 83.50 79 TRP A N 1
ATOM 597 C CA . TRP A 1 79 ? 13.694 -1.349 -2.654 1.00 83.50 79 TRP A CA 1
ATOM 598 C C . TRP A 1 79 ? 13.391 -0.320 -1.569 1.00 83.50 79 TRP A C 1
ATOM 600 O O . TRP A 1 79 ? 12.337 0.297 -1.614 1.00 83.50 79 TRP A O 1
ATOM 610 N N . VAL A 1 80 ? 14.296 -0.079 -0.620 1.00 81.12 80 VAL A N 1
ATOM 611 C CA . VAL A 1 80 ? 14.091 0.949 0.414 1.00 81.12 80 VAL A CA 1
ATOM 612 C C . VAL A 1 80 ? 13.937 2.326 -0.221 1.00 81.12 80 VAL A C 1
ATOM 614 O O . VAL A 1 80 ? 12.983 3.043 0.078 1.00 81.12 80 VAL A O 1
ATOM 617 N N . VAL A 1 81 ? 14.848 2.692 -1.121 1.00 78.31 81 VAL A N 1
ATOM 618 C CA . VAL A 1 81 ? 14.802 4.000 -1.775 1.00 78.31 81 VAL A CA 1
ATOM 619 C C . VAL A 1 81 ? 13.578 4.094 -2.685 1.00 78.31 81 VAL A C 1
ATOM 621 O O . VAL A 1 81 ? 12.875 5.100 -2.647 1.00 78.31 81 VAL A O 1
ATOM 624 N N . GLU A 1 82 ? 13.260 3.036 -3.424 1.00 79.94 82 GLU A N 1
ATOM 625 C CA . GLU A 1 82 ? 12.072 2.945 -4.269 1.00 79.94 82 GLU A CA 1
ATOM 626 C C . GLU A 1 82 ? 10.785 3.116 -3.452 1.00 79.94 82 GLU A C 1
ATOM 628 O O . GLU A 1 82 ? 9.893 3.858 -3.845 1.00 79.94 82 GLU A O 1
ATOM 633 N N . MET A 1 83 ? 10.703 2.516 -2.264 1.00 77.25 83 MET A N 1
ATOM 634 C CA . MET A 1 83 ? 9.579 2.681 -1.341 1.00 77.25 83 MET A CA 1
ATOM 635 C C . MET A 1 83 ? 9.452 4.106 -0.820 1.00 77.25 83 MET A C 1
ATOM 637 O O . MET A 1 83 ? 8.353 4.660 -0.827 1.00 77.25 83 MET A O 1
ATOM 641 N N . LEU A 1 84 ? 10.560 4.737 -0.435 1.00 74.56 84 LEU A N 1
ATOM 642 C CA . LEU A 1 84 ? 10.551 6.137 -0.010 1.00 74.56 84 LEU A CA 1
ATOM 643 C C . LEU A 1 84 ? 10.093 7.074 -1.141 1.00 74.56 84 LEU A C 1
ATOM 645 O O . LEU A 1 84 ? 9.330 8.009 -0.891 1.00 74.56 84 LEU A O 1
ATOM 649 N N . HIS A 1 85 ? 10.503 6.795 -2.381 1.00 73.06 85 HIS A N 1
ATOM 650 C CA . HIS A 1 85 ? 10.124 7.590 -3.549 1.00 73.06 85 HIS A CA 1
ATOM 651 C C . HIS A 1 85 ? 8.719 7.268 -4.071 1.00 73.06 85 HIS A C 1
ATOM 653 O O . HIS A 1 85 ? 8.077 8.147 -4.623 1.00 73.06 85 HIS A O 1
ATOM 659 N N . GLN A 1 86 ? 8.200 6.050 -3.925 1.00 71.12 86 GLN A N 1
ATOM 660 C CA . GLN A 1 86 ? 6.925 5.677 -4.549 1.00 71.12 86 GLN A CA 1
ATOM 661 C C . GLN A 1 86 ? 5.729 5.644 -3.609 1.00 71.12 86 GLN A C 1
ATOM 663 O O . GLN A 1 86 ? 4.612 5.922 -4.059 1.00 71.12 86 GLN A O 1
ATOM 668 N N . LEU A 1 87 ? 5.936 5.270 -2.345 1.00 64.06 87 LEU A N 1
ATOM 669 C CA . LEU A 1 87 ? 4.835 4.999 -1.422 1.00 64.06 87 LEU A CA 1
ATOM 670 C C . LEU A 1 87 ? 4.363 6.214 -0.642 1.00 64.06 87 LEU A C 1
ATOM 672 O O . LEU A 1 87 ? 3.277 6.154 -0.071 1.00 64.06 87 LEU A O 1
ATOM 676 N N . VAL A 1 88 ? 5.157 7.291 -0.607 1.00 64.25 88 VAL A N 1
ATOM 677 C CA . VAL A 1 88 ? 4.893 8.468 0.235 1.00 64.25 88 VAL A CA 1
ATOM 678 C C . VAL A 1 88 ? 4.605 7.995 1.674 1.00 64.25 88 VAL A C 1
ATOM 680 O O . VAL A 1 88 ? 3.461 8.060 2.130 1.00 64.25 88 VAL A O 1
ATOM 683 N N . PRO A 1 89 ? 5.609 7.453 2.395 1.00 60.91 89 PRO A N 1
ATOM 684 C CA . PRO A 1 89 ? 5.425 6.800 3.703 1.00 60.91 89 PRO A CA 1
ATOM 685 C C . PRO A 1 89 ? 4.732 7.701 4.736 1.00 60.91 89 PRO A C 1
ATOM 687 O O . PRO A 1 89 ? 4.088 7.216 5.663 1.00 60.91 89 PRO A O 1
ATOM 690 N N . TRP A 1 90 ? 4.796 9.014 4.532 1.00 63.00 90 TRP A N 1
ATOM 691 C CA . TRP A 1 90 ? 4.079 10.036 5.285 1.00 63.00 90 TRP A CA 1
ATOM 692 C C . TRP A 1 90 ? 2.564 9.803 5.332 1.00 63.00 90 TRP A C 1
ATOM 694 O O . TRP A 1 90 ? 1.951 10.060 6.359 1.00 63.00 90 TRP A O 1
ATOM 704 N N . THR A 1 91 ? 1.961 9.224 4.289 1.00 63.38 91 THR A N 1
ATOM 705 C CA . THR A 1 91 ? 0.535 8.842 4.281 1.00 63.38 91 THR A CA 1
ATOM 706 C C . THR A 1 91 ? 0.202 7.830 5.382 1.00 63.38 91 THR A C 1
ATOM 708 O O . THR A 1 91 ? -0.780 7.993 6.103 1.00 63.38 91 THR A O 1
ATOM 711 N N . ALA A 1 92 ? 1.064 6.831 5.583 1.00 64.62 92 ALA A N 1
ATOM 712 C CA . ALA A 1 92 ? 0.945 5.871 6.676 1.00 64.62 92 ALA A CA 1
ATOM 713 C C . ALA A 1 92 ? 1.227 6.524 8.040 1.00 64.62 92 ALA A C 1
ATOM 715 O O . ALA A 1 92 ? 0.570 6.205 9.030 1.00 64.62 92 ALA A O 1
ATOM 716 N N . VAL A 1 93 ? 2.167 7.472 8.102 1.00 68.75 93 VAL A N 1
ATOM 717 C CA . VAL A 1 93 ? 2.468 8.228 9.329 1.00 68.75 93 VAL A CA 1
ATOM 718 C C . VAL A 1 93 ? 1.274 9.089 9.748 1.00 68.75 93 VAL A C 1
ATOM 720 O O . VAL A 1 93 ? 0.852 9.004 10.899 1.00 68.75 93 VAL A O 1
ATOM 723 N N . PHE A 1 94 ? 0.664 9.849 8.835 1.00 65.62 94 PHE A N 1
ATOM 724 C CA . PHE A 1 94 ? -0.526 10.656 9.120 1.00 65.62 94 PHE A CA 1
ATOM 725 C C . PHE A 1 94 ? -1.703 9.797 9.586 1.00 65.62 94 PHE A C 1
ATOM 727 O O . PHE A 1 94 ? -2.391 10.170 10.538 1.00 65.62 94 PHE A O 1
ATOM 734 N N . ALA A 1 95 ? -1.889 8.621 8.981 1.00 65.62 95 ALA A N 1
ATOM 735 C CA . ALA A 1 95 ? -2.884 7.644 9.412 1.00 65.62 95 ALA A CA 1
ATOM 736 C C . ALA A 1 95 ? -2.708 7.222 10.879 1.00 65.62 95 ALA A C 1
ATOM 738 O O . ALA A 1 95 ? -3.690 7.055 11.598 1.00 65.62 95 ALA A O 1
ATOM 739 N N . CYS A 1 96 ? -1.459 7.033 11.311 1.00 67.62 96 CYS A N 1
ATOM 740 C CA . CYS A 1 96 ? -1.123 6.526 12.639 1.00 67.62 96 CYS A CA 1
ATOM 741 C C . CYS A 1 96 ? -1.062 7.630 13.709 1.00 67.62 96 CYS A C 1
ATOM 743 O O . CYS A 1 96 ? -1.424 7.409 14.869 1.00 67.62 96 CYS A O 1
ATOM 745 N N . VAL A 1 97 ? -0.594 8.823 13.343 1.00 67.19 97 VAL A N 1
ATOM 746 C CA . VAL A 1 97 ? -0.421 9.947 14.275 1.00 67.19 97 VAL A CA 1
ATOM 747 C C . VAL A 1 97 ? -1.766 10.582 14.620 1.00 67.19 97 VAL A C 1
ATOM 749 O O . VAL A 1 97 ? -1.998 10.939 15.777 1.00 67.19 97 VAL A O 1
ATOM 752 N N . LEU A 1 98 ? -2.683 10.676 13.656 1.00 65.44 98 LEU A N 1
ATOM 753 C CA . LEU A 1 98 ? -4.004 11.243 13.898 1.00 65.44 98 LEU A CA 1
ATOM 754 C C . LEU A 1 98 ? -4.902 10.198 14.576 1.00 65.44 98 LEU A C 1
ATOM 756 O O . LEU A 1 98 ? -5.075 9.104 14.038 1.00 65.44 98 LEU A O 1
ATOM 760 N N . PRO A 1 99 ? -5.505 10.500 15.741 1.00 60.91 99 PRO A N 1
ATOM 761 C CA . PRO A 1 99 ? -6.438 9.599 16.407 1.00 60.91 99 PRO A CA 1
ATOM 762 C C . PRO A 1 99 ? -7.750 9.536 15.617 1.00 60.91 99 PRO A C 1
ATOM 764 O O . PRO A 1 99 ? -8.741 10.195 15.933 1.00 60.91 99 PRO A O 1
ATOM 767 N N . LEU A 1 100 ? -7.747 8.744 14.551 1.00 65.56 100 LEU A N 1
ATOM 768 C CA . LEU A 1 100 ? -8.907 8.504 13.716 1.00 65.56 100 LEU A CA 1
ATOM 769 C C . LEU A 1 100 ? -9.633 7.253 14.187 1.00 65.56 100 LEU A C 1
ATOM 771 O O . LEU A 1 100 ? -9.004 6.203 14.317 1.00 65.56 100 LEU A O 1
ATOM 775 N N . PRO A 1 101 ? -10.962 7.310 14.383 1.00 72.62 101 PRO A N 1
ATOM 776 C CA . PRO A 1 101 ? -11.730 6.085 14.521 1.00 72.62 101 PRO A CA 1
ATOM 777 C C . PRO A 1 101 ? -11.558 5.245 13.262 1.00 72.62 101 PRO A C 1
ATOM 779 O O . PRO A 1 101 ? -11.607 5.786 12.151 1.00 72.62 101 PRO A O 1
ATOM 782 N N . LEU A 1 102 ? -11.414 3.931 13.439 1.00 75.81 102 LEU A N 1
ATOM 783 C CA . LEU A 1 102 ? -11.040 3.004 12.372 1.00 75.81 102 LEU A CA 1
ATOM 784 C C . LEU A 1 102 ? -11.891 3.172 11.105 1.00 75.81 102 LEU A C 1
ATOM 786 O O . LEU A 1 102 ? -11.355 3.206 10.001 1.00 75.81 102 LEU A O 1
ATOM 790 N N . LYS A 1 103 ? -13.204 3.395 11.260 1.00 77.69 103 LYS A N 1
ATOM 791 C CA . LYS A 1 103 ? -14.123 3.608 10.129 1.00 77.69 103 LYS A CA 1
ATOM 792 C C . LYS A 1 103 ? -13.694 4.753 9.205 1.00 77.69 103 LYS A C 1
ATOM 794 O O . LYS A 1 103 ? -13.814 4.634 7.996 1.00 77.69 103 LYS A O 1
ATOM 799 N N . HIS A 1 104 ? -13.181 5.852 9.754 1.00 75.81 104 HIS A N 1
ATOM 800 C CA . HIS A 1 104 ? -12.764 7.011 8.962 1.00 75.81 104 HIS A CA 1
ATOM 801 C C . HIS A 1 104 ? -11.380 6.817 8.353 1.00 75.81 104 HIS A C 1
ATOM 803 O O . HIS A 1 104 ? -11.159 7.268 7.231 1.00 75.81 104 HIS A O 1
ATOM 809 N N . ALA A 1 105 ? -10.496 6.112 9.065 1.00 75.06 105 ALA A N 1
ATOM 810 C CA . ALA A 1 105 ? -9.187 5.735 8.555 1.00 75.06 105 ALA A CA 1
ATOM 811 C C . ALA A 1 105 ? -9.302 4.819 7.326 1.00 75.06 105 ALA A C 1
ATOM 813 O O . ALA A 1 105 ? -8.572 5.013 6.361 1.00 75.06 105 ALA A O 1
ATOM 814 N N . ILE A 1 106 ? -10.258 3.879 7.315 1.00 81.81 106 ILE A N 1
ATOM 815 C CA . ILE A 1 106 ? -10.518 3.014 6.150 1.00 81.81 106 ILE A CA 1
ATOM 816 C C . ILE A 1 106 ? -10.826 3.864 4.916 1.00 81.81 106 ILE A C 1
ATOM 818 O O . ILE A 1 106 ? -10.167 3.714 3.891 1.00 81.81 106 ILE A O 1
ATOM 822 N N . TRP A 1 107 ? -11.775 4.797 5.020 1.00 79.50 107 TRP A N 1
ATOM 823 C CA . TRP A 1 107 ? -12.163 5.643 3.889 1.00 79.50 107 TRP A CA 1
ATOM 824 C C . TRP A 1 107 ? -11.034 6.562 3.419 1.00 79.50 107 TRP A C 1
ATOM 826 O O . TRP A 1 107 ? -10.810 6.683 2.217 1.00 79.50 107 TRP A O 1
ATOM 836 N N . SER A 1 108 ? -10.292 7.186 4.340 1.00 74.88 108 SER A N 1
ATOM 837 C CA . SER A 1 108 ? -9.194 8.079 3.959 1.00 74.88 108 SER A CA 1
ATOM 838 C C . SER A 1 108 ? -8.028 7.323 3.318 1.00 74.88 108 SER A C 1
ATOM 840 O O . SER A 1 108 ? -7.469 7.792 2.325 1.00 74.88 108 SER A O 1
ATOM 842 N N . GLN A 1 109 ? -7.682 6.137 3.833 1.00 78.94 109 GLN A N 1
ATOM 843 C CA . GLN A 1 109 ? -6.631 5.313 3.233 1.00 78.94 109 GLN A CA 1
ATOM 844 C C . GLN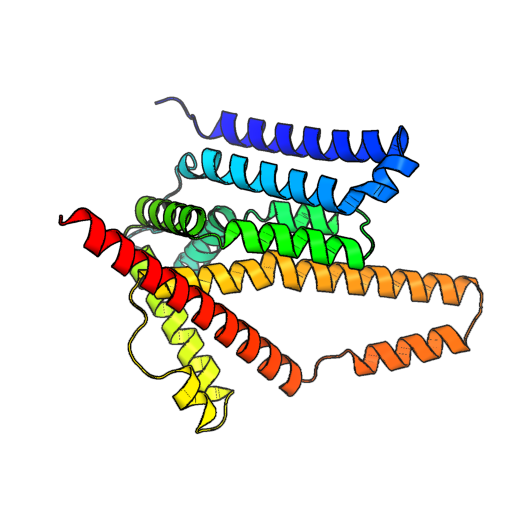 A 1 109 ? -7.074 4.723 1.893 1.00 78.94 109 GLN A C 1
ATOM 846 O O . GLN A 1 109 ? -6.293 4.743 0.945 1.00 78.94 109 GLN A O 1
ATOM 851 N N . ALA A 1 110 ? -8.331 4.285 1.759 1.00 81.94 110 ALA A N 1
ATOM 852 C CA . ALA A 1 110 ? -8.873 3.815 0.484 1.00 81.94 110 ALA A CA 1
ATOM 853 C C . ALA A 1 110 ? -8.823 4.910 -0.591 1.00 81.94 110 ALA A C 1
ATOM 855 O O . ALA A 1 110 ? -8.363 4.652 -1.700 1.00 81.94 110 ALA A O 1
ATOM 856 N N . ALA A 1 111 ? -9.224 6.142 -0.256 1.00 80.19 111 ALA A N 1
ATOM 857 C CA . ALA A 1 111 ? -9.145 7.277 -1.175 1.00 80.19 111 ALA A CA 1
ATOM 858 C C . ALA A 1 111 ? -7.695 7.587 -1.589 1.00 80.19 111 ALA A C 1
ATOM 860 O O . ALA A 1 111 ? -7.416 7.826 -2.765 1.00 80.19 111 ALA A O 1
ATOM 861 N N . THR A 1 112 ? -6.759 7.525 -0.638 1.00 77.12 112 THR A N 1
ATOM 862 C CA . THR A 1 112 ? -5.330 7.762 -0.891 1.00 77.12 112 THR A CA 1
ATOM 863 C C . THR A 1 112 ? -4.755 6.702 -1.828 1.00 77.12 112 THR A C 1
ATOM 865 O O . THR A 1 112 ? -4.167 7.037 -2.856 1.00 77.12 112 THR A O 1
ATOM 868 N N . VAL A 1 113 ? -4.974 5.419 -1.521 1.00 82.06 113 VAL A N 1
ATOM 869 C CA . VAL A 1 113 ? -4.516 4.311 -2.367 1.00 82.06 113 VAL A CA 1
ATOM 870 C C . VAL A 1 113 ? -5.179 4.369 -3.739 1.00 82.06 113 VAL A C 1
ATOM 872 O O . VAL A 1 113 ? -4.475 4.317 -4.742 1.00 82.06 113 VAL A O 1
ATOM 875 N N . GLY A 1 114 ? -6.499 4.550 -3.803 1.00 81.00 114 GLY A N 1
ATOM 876 C CA . GLY A 1 114 ? -7.238 4.658 -5.060 1.00 81.00 114 GLY A CA 1
ATOM 877 C C . GLY A 1 114 ? -6.695 5.768 -5.956 1.00 81.00 114 GLY A C 1
ATOM 878 O O . GLY A 1 114 ? -6.468 5.540 -7.141 1.00 81.00 114 GLY A O 1
ATOM 879 N N . THR A 1 115 ? -6.380 6.929 -5.377 1.00 78.69 115 THR A N 1
ATOM 880 C CA . THR A 1 115 ? -5.765 8.030 -6.125 1.00 78.69 115 THR A CA 1
ATOM 881 C C . THR A 1 115 ? -4.378 7.651 -6.629 1.00 78.69 115 THR A C 1
ATOM 883 O O . THR A 1 115 ? -4.085 7.817 -7.808 1.00 78.69 115 THR A O 1
ATOM 886 N N . LEU A 1 116 ? -3.514 7.107 -5.772 1.00 77.56 116 LEU A N 1
ATOM 887 C CA . LEU A 1 116 ? -2.158 6.732 -6.174 1.00 77.56 116 LEU A CA 1
ATOM 888 C C . LEU A 1 116 ? -2.175 5.692 -7.305 1.00 77.56 116 LEU A C 1
ATOM 890 O O . LEU A 1 116 ? -1.342 5.753 -8.212 1.00 77.56 116 LEU A O 1
ATOM 894 N N . LEU A 1 117 ? -3.141 4.775 -7.299 1.00 81.44 117 LEU A N 1
ATOM 895 C 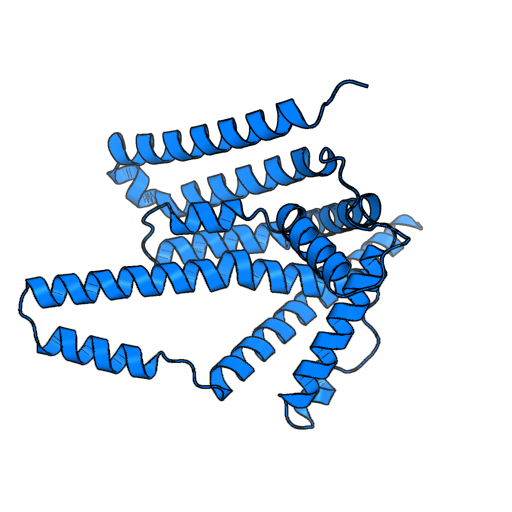CA . LEU A 1 117 ? -3.311 3.758 -8.337 1.00 81.44 117 LEU A CA 1
ATOM 896 C C . LEU A 1 117 ? -3.945 4.276 -9.636 1.00 81.44 117 LEU A C 1
ATOM 898 O O . LEU A 1 117 ? -4.019 3.513 -10.599 1.00 81.44 117 LEU A O 1
ATOM 902 N N . LEU A 1 118 ? -4.350 5.550 -9.716 1.00 82.00 118 LEU A N 1
ATOM 903 C CA . LEU A 1 118 ? -4.876 6.113 -10.958 1.00 82.00 118 LEU A CA 1
ATOM 904 C C . LEU A 1 118 ? -3.840 5.995 -12.095 1.00 82.00 118 LEU A C 1
ATOM 906 O O . LEU A 1 118 ? -2.671 6.353 -11.898 1.00 82.00 118 LEU A O 1
ATOM 910 N N . PRO A 1 119 ? -4.254 5.576 -13.310 1.00 78.12 119 PRO A N 1
ATOM 911 C CA . PRO A 1 119 ? -3.351 5.366 -14.443 1.00 78.12 119 PRO A CA 1
ATOM 912 C C . PRO A 1 119 ? -2.357 6.507 -14.734 1.00 78.12 119 PRO A C 1
ATOM 914 O O . PRO A 1 119 ? -1.169 6.209 -14.894 1.00 78.12 119 PRO A O 1
ATOM 917 N N . PRO A 1 120 ? -2.753 7.802 -14.767 1.00 79.00 120 PRO A N 1
ATOM 918 C CA . PRO A 1 120 ? -1.806 8.883 -15.053 1.00 79.00 120 PRO A CA 1
ATOM 919 C C . PRO A 1 120 ? -0.716 9.015 -13.980 1.00 79.00 120 PRO A C 1
ATOM 921 O O . PRO A 1 120 ? 0.452 9.260 -14.296 1.00 79.00 120 PRO A O 1
ATOM 924 N N . LEU A 1 121 ? -1.074 8.804 -12.712 1.00 78.31 121 LEU A N 1
ATOM 925 C CA . LEU A 1 121 ? -0.145 8.895 -11.588 1.00 78.31 121 LEU A CA 1
ATOM 926 C C . LEU A 1 121 ? 0.787 7.683 -11.541 1.00 78.31 121 LEU A C 1
ATOM 928 O O . LEU A 1 121 ? 2.002 7.838 -11.404 1.00 78.31 121 LEU A O 1
ATOM 932 N N . ALA A 1 122 ? 0.251 6.481 -11.751 1.00 80.44 122 ALA A N 1
ATOM 933 C CA . ALA A 1 122 ? 1.045 5.264 -11.867 1.00 80.44 122 ALA A CA 1
ATOM 934 C C . ALA A 1 122 ? 2.055 5.350 -13.031 1.00 80.44 122 ALA A C 1
ATOM 936 O O . ALA A 1 122 ? 3.225 4.995 -12.872 1.00 80.44 122 ALA A O 1
ATOM 937 N N . ALA A 1 123 ? 1.647 5.881 -14.189 1.00 82.06 123 ALA A N 1
ATOM 938 C CA . ALA A 1 123 ? 2.533 6.088 -15.335 1.00 82.06 123 ALA A CA 1
ATOM 939 C C . ALA A 1 123 ? 3.643 7.113 -15.054 1.00 82.06 123 ALA A C 1
ATOM 941 O O . ALA A 1 123 ? 4.792 6.903 -15.447 1.00 82.06 123 ALA A O 1
ATOM 942 N N . ARG A 1 124 ? 3.338 8.207 -14.344 1.00 82.44 124 ARG A N 1
ATOM 943 C CA . ARG A 1 124 ? 4.357 9.171 -13.900 1.00 82.44 124 ARG A CA 1
ATOM 944 C C . ARG A 1 124 ? 5.381 8.517 -12.970 1.00 82.44 124 ARG A C 1
ATOM 946 O O . ARG A 1 124 ? 6.572 8.665 -13.221 1.00 82.44 124 ARG A O 1
ATOM 953 N N 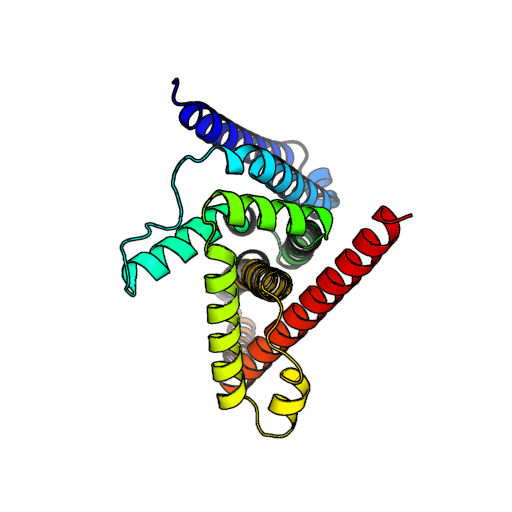. ARG A 1 125 ? 4.940 7.753 -11.964 1.00 82.38 125 ARG A N 1
ATOM 954 C CA . ARG A 1 125 ? 5.839 7.043 -11.034 1.00 82.38 125 ARG A CA 1
ATOM 955 C C . ARG A 1 125 ? 6.758 6.059 -11.756 1.00 82.38 125 ARG A C 1
ATOM 957 O O . ARG A 1 125 ? 7.955 6.040 -11.488 1.00 82.38 125 ARG A O 1
ATOM 964 N N . ARG A 1 126 ? 6.233 5.330 -12.746 1.00 84.94 126 ARG A N 1
ATOM 965 C CA . ARG A 1 126 ? 7.045 4.453 -13.603 1.00 84.94 126 ARG A CA 1
ATOM 966 C C . ARG A 1 126 ? 8.133 5.219 -14.357 1.00 84.94 126 ARG A C 1
ATOM 968 O O . ARG A 1 126 ? 9.270 4.764 -14.397 1.00 84.94 126 ARG A O 1
ATOM 975 N N . ARG A 1 127 ? 7.803 6.379 -14.937 1.00 84.44 127 ARG A N 1
ATOM 976 C CA . ARG A 1 127 ? 8.790 7.227 -15.632 1.00 84.44 127 ARG A CA 1
ATOM 977 C C . ARG A 1 127 ? 9.897 7.694 -14.691 1.00 84.44 127 ARG A C 1
ATOM 979 O O . ARG A 1 127 ? 11.060 7.564 -15.043 1.00 84.44 127 ARG A O 1
ATOM 986 N N . VAL A 1 128 ? 9.542 8.163 -13.494 1.00 81.62 128 VAL A N 1
ATOM 987 C CA . VAL A 1 128 ? 10.524 8.595 -12.484 1.00 81.62 128 VAL A CA 1
ATOM 988 C C . VAL A 1 128 ? 11.420 7.430 -12.051 1.00 81.62 128 VAL A C 1
ATOM 990 O O . VAL A 1 128 ? 12.635 7.577 -12.015 1.00 81.62 128 VAL A O 1
ATOM 993 N N . SER A 1 129 ? 10.852 6.247 -11.803 1.00 84.31 129 SER A N 1
ATOM 994 C CA . SER A 1 129 ? 11.624 5.042 -11.460 1.00 84.31 129 SER A CA 1
ATOM 995 C C . SER A 1 129 ? 12.634 4.656 -12.549 1.00 84.31 129 SER A C 1
ATOM 997 O O . SER A 1 129 ? 13.789 4.356 -12.255 1.00 84.31 129 SER A O 1
ATOM 999 N N . LEU A 1 130 ? 12.233 4.726 -13.824 1.00 84.25 130 LEU A N 1
ATOM 1000 C CA . LEU A 1 130 ? 13.125 4.464 -14.960 1.00 84.25 130 LEU A CA 1
ATOM 1001 C C . LEU A 1 130 ? 14.208 5.541 -15.130 1.00 84.25 130 LEU A C 1
ATOM 1003 O O . LEU A 1 130 ? 15.321 5.214 -15.528 1.00 84.25 130 LEU A O 1
ATOM 1007 N N . GLN A 1 131 ? 13.905 6.802 -14.808 1.00 82.88 131 GLN A N 1
ATOM 1008 C CA . GLN A 1 131 ? 14.885 7.896 -14.805 1.00 82.88 131 GLN A CA 1
ATOM 1009 C C . GLN A 1 131 ? 15.933 7.727 -13.698 1.00 82.88 131 GLN A C 1
ATOM 1011 O O . GLN A 1 131 ? 17.113 7.961 -13.939 1.00 82.88 131 GLN A O 1
ATOM 1016 N N . LEU A 1 132 ? 15.516 7.301 -12.501 1.00 78.81 132 LEU A N 1
ATOM 1017 C CA . LEU A 1 132 ? 16.414 7.068 -11.362 1.00 78.81 132 LEU A CA 1
ATOM 1018 C C . LEU A 1 132 ? 17.229 5.776 -11.505 1.00 78.81 132 LEU A C 1
ATOM 1020 O O . LEU A 1 132 ? 18.339 5.676 -10.979 1.00 78.81 132 LEU A O 1
ATOM 1024 N N . CYS A 1 133 ? 16.679 4.785 -12.207 1.00 81.75 133 CYS A N 1
ATOM 1025 C CA . CYS A 1 133 ? 17.350 3.536 -12.519 1.00 81.75 133 CYS A CA 1
ATOM 1026 C C . CYS A 1 133 ? 16.826 2.936 -13.834 1.00 81.75 133 CYS A C 1
ATOM 1028 O O . CYS A 1 133 ? 15.724 2.375 -13.859 1.00 81.75 133 CYS A O 1
ATOM 1030 N N . PRO A 1 134 ? 17.636 2.943 -14.910 1.00 82.44 134 PRO A N 1
ATOM 1031 C CA . PRO A 1 134 ? 17.256 2.352 -16.195 1.00 82.44 134 PRO A CA 1
ATOM 1032 C C . PRO A 1 134 ? 16.935 0.852 -16.115 1.00 82.44 134 PRO A C 1
ATOM 1034 O O . PRO A 1 134 ? 16.117 0.344 -16.878 1.00 82.44 134 PRO A O 1
ATOM 1037 N N . THR A 1 135 ? 17.537 0.133 -15.159 1.00 83.88 135 THR A N 1
ATOM 1038 C CA . THR A 1 135 ? 17.310 -1.306 -14.938 1.00 83.88 135 THR A CA 1
ATOM 1039 C C . THR A 1 135 ? 16.154 -1.610 -13.979 1.00 83.88 135 THR A C 1
ATOM 1041 O O . THR A 1 135 ? 15.892 -2.780 -13.689 1.00 83.88 135 THR A O 1
ATOM 1044 N N . SER A 1 136 ? 15.411 -0.599 -13.506 1.00 82.69 136 SER A N 1
ATOM 1045 C CA . SER A 1 136 ? 14.297 -0.790 -12.565 1.00 82.69 136 SER A CA 1
ATOM 1046 C C . SER A 1 136 ? 13.240 -1.742 -13.125 1.00 82.69 136 SER A C 1
ATOM 1048 O O . SER A 1 136 ? 12.796 -2.646 -12.421 1.00 82.69 136 SER A O 1
ATOM 1050 N N . GLY A 1 137 ? 12.914 -1.642 -14.419 1.00 83.31 137 GLY A N 1
ATOM 1051 C CA . GLY A 1 137 ? 11.968 -2.547 -15.083 1.00 83.31 137 GLY A CA 1
ATOM 1052 C C . GLY A 1 137 ? 12.346 -4.032 -14.975 1.00 83.31 137 GLY A C 1
ATOM 1053 O O . GLY A 1 137 ? 11.473 -4.874 -14.749 1.00 83.31 137 GLY A O 1
ATOM 1054 N N . ALA A 1 138 ? 13.640 -4.359 -15.064 1.00 84.12 138 ALA A N 1
ATOM 1055 C CA . ALA A 1 138 ? 14.128 -5.726 -14.879 1.00 84.12 138 ALA A CA 1
ATOM 1056 C C . ALA A 1 138 ?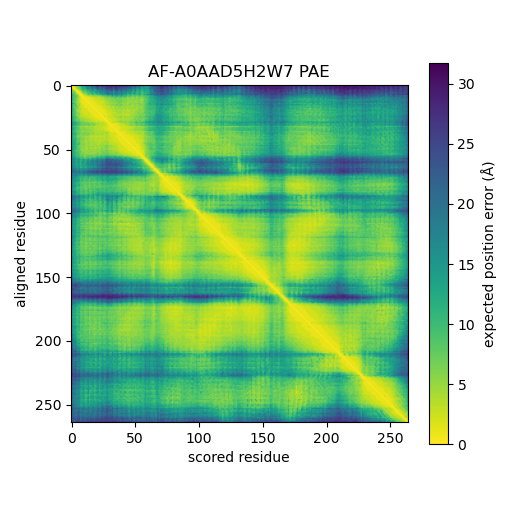 13.989 -6.177 -13.415 1.00 84.12 138 ALA A C 1
ATOM 1058 O O . ALA A 1 138 ? 13.529 -7.288 -13.160 1.00 84.12 138 ALA A O 1
ATOM 1059 N N . ARG A 1 139 ? 14.286 -5.293 -12.451 1.00 85.25 139 ARG A N 1
ATOM 1060 C CA . ARG A 1 139 ? 14.126 -5.569 -11.010 1.00 85.25 139 ARG A CA 1
ATOM 1061 C C . ARG A 1 139 ? 12.668 -5.834 -10.625 1.00 85.25 139 ARG A C 1
ATOM 1063 O O . ARG A 1 139 ? 12.395 -6.788 -9.900 1.00 85.25 139 ARG A O 1
ATOM 1070 N N . TYR A 1 140 ? 11.726 -5.047 -11.149 1.00 86.94 140 TYR A N 1
ATOM 1071 C CA . TYR A 1 140 ? 10.290 -5.288 -10.963 1.00 86.94 140 TYR A CA 1
ATOM 1072 C C . TYR A 1 140 ? 9.850 -6.621 -11.578 1.00 86.94 140 TYR A C 1
ATOM 1074 O O . TYR A 1 140 ? 9.116 -7.382 -10.954 1.00 86.94 140 TYR A O 1
ATOM 1082 N N . SER A 1 141 ? 10.335 -6.943 -12.776 1.00 84.69 141 SER A N 1
ATOM 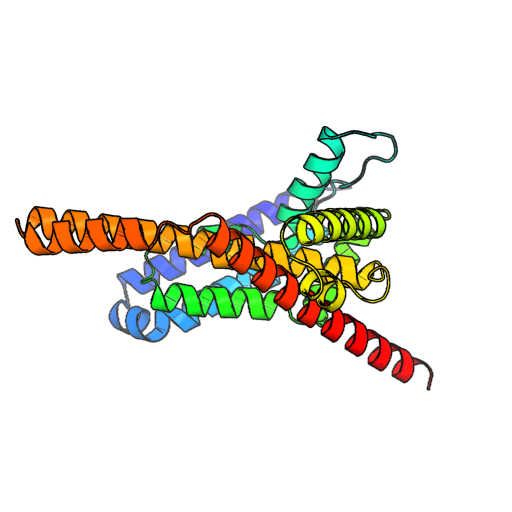1083 C CA . SER A 1 141 ? 10.016 -8.217 -13.436 1.00 84.69 141 SER A CA 1
ATOM 1084 C C . SER A 1 141 ? 10.550 -9.416 -12.643 1.00 84.69 141 SER A C 1
ATOM 1086 O O . SER A 1 141 ? 9.829 -10.391 -12.437 1.00 84.69 141 SER A O 1
ATOM 1088 N N . GLN A 1 142 ? 11.777 -9.320 -12.120 1.00 84.31 142 GLN A N 1
ATOM 1089 C CA . GLN A 1 142 ? 12.378 -10.348 -11.271 1.00 84.31 142 GLN A CA 1
ATOM 1090 C C . GLN A 1 142 ? 11.600 -10.538 -9.962 1.00 84.31 142 GLN A C 1
ATOM 1092 O O . GLN A 1 142 ? 11.317 -11.671 -9.577 1.00 84.31 142 GLN A O 1
ATOM 1097 N N . ALA A 1 143 ? 11.214 -9.450 -9.292 1.00 84.25 143 ALA A N 1
ATOM 1098 C CA . ALA A 1 143 ? 10.426 -9.527 -8.063 1.00 84.25 143 ALA A CA 1
ATOM 1099 C C . ALA A 1 143 ? 9.020 -10.098 -8.301 1.00 84.25 143 ALA A C 1
ATOM 1101 O O . ALA A 1 143 ? 8.546 -10.902 -7.500 1.00 84.25 143 ALA A O 1
ATOM 1102 N N . ALA A 1 144 ? 8.376 -9.758 -9.422 1.00 83.69 144 ALA A N 1
ATOM 1103 C CA . ALA A 1 144 ? 7.109 -10.372 -9.806 1.00 83.69 144 ALA A CA 1
ATOM 1104 C C . ALA A 1 144 ? 7.276 -11.881 -10.063 1.00 83.69 144 ALA A C 1
ATOM 1106 O O . ALA A 1 144 ? 6.447 -12.671 -9.621 1.00 83.69 144 ALA A O 1
ATOM 1107 N N . GLY A 1 145 ? 8.376 -12.293 -10.704 1.00 80.12 145 GLY A N 1
ATOM 1108 C CA . GLY A 1 145 ? 8.730 -13.703 -10.889 1.00 80.12 145 GLY A CA 1
ATOM 1109 C C . GLY A 1 145 ? 8.947 -14.451 -9.568 1.00 80.12 145 GLY A C 1
ATOM 1110 O O . GLY A 1 145 ? 8.422 -15.547 -9.391 1.00 80.12 145 GLY A O 1
ATOM 1111 N N . ALA A 1 146 ? 9.653 -13.841 -8.613 1.00 81.94 146 ALA A N 1
ATOM 1112 C CA . ALA A 1 146 ? 9.860 -14.420 -7.285 1.00 81.94 146 ALA A CA 1
ATOM 1113 C C . ALA A 1 146 ? 8.540 -14.582 -6.511 1.00 81.94 146 ALA A C 1
ATOM 1115 O O . ALA A 1 146 ? 8.314 -15.614 -5.880 1.00 81.94 146 ALA A O 1
ATOM 1116 N N . LEU A 1 147 ? 7.643 -13.595 -6.592 1.00 79.94 147 LEU A N 1
ATOM 1117 C CA . LEU A 1 147 ? 6.323 -13.679 -5.965 1.00 79.94 147 LEU A CA 1
ATOM 1118 C C . LEU A 1 147 ? 5.429 -14.720 -6.643 1.00 79.94 147 LEU A C 1
ATOM 1120 O O . LEU A 1 147 ? 4.759 -15.469 -5.940 1.00 79.94 147 LEU A O 1
ATOM 1124 N N . ASN A 1 148 ? 5.476 -14.846 -7.972 1.00 78.81 148 ASN A N 1
ATOM 1125 C CA . ASN A 1 148 ? 4.807 -15.936 -8.686 1.00 78.81 148 ASN A CA 1
ATOM 1126 C C . ASN A 1 148 ? 5.266 -17.307 -8.172 1.00 78.81 148 ASN A C 1
ATOM 1128 O O . ASN A 1 148 ? 4.430 -18.152 -7.861 1.00 78.81 148 ASN A O 1
ATOM 1132 N N . ALA A 1 149 ? 6.580 -17.511 -8.023 1.00 76.81 149 ALA A N 1
ATOM 1133 C CA . ALA A 1 149 ? 7.127 -18.750 -7.473 1.00 76.81 149 ALA A CA 1
ATOM 1134 C C . ALA A 1 149 ? 6.651 -18.992 -6.028 1.00 76.81 149 ALA A C 1
ATOM 1136 O O . ALA A 1 149 ? 6.200 -20.086 -5.699 1.00 76.81 149 ALA A O 1
ATOM 1137 N N . ALA A 1 150 ? 6.649 -17.965 -5.175 1.00 78.62 150 ALA A N 1
ATOM 1138 C CA . ALA A 1 150 ? 6.119 -18.086 -3.817 1.00 78.62 150 ALA A CA 1
ATOM 1139 C C . ALA A 1 150 ? 4.627 -18.469 -3.807 1.00 78.62 150 ALA A C 1
ATOM 1141 O O . ALA A 1 150 ? 4.213 -19.346 -3.053 1.00 78.62 150 ALA A O 1
ATOM 1142 N N . VAL A 1 151 ? 3.822 -17.867 -4.685 1.00 75.25 151 VAL A N 1
ATOM 1143 C CA . VAL A 1 151 ? 2.392 -18.172 -4.822 1.00 75.25 151 VAL A CA 1
ATOM 1144 C C . VAL A 1 151 ? 2.167 -19.616 -5.286 1.00 75.25 151 VAL A C 1
ATOM 1146 O O . VAL A 1 151 ? 1.260 -20.262 -4.767 1.00 75.25 151 VAL A O 1
ATOM 1149 N N . THR A 1 152 ? 3.004 -20.167 -6.179 1.00 73.06 152 THR A N 1
ATOM 1150 C CA . THR A 1 152 ? 2.903 -21.590 -6.582 1.00 73.06 152 THR A CA 1
ATOM 1151 C C . THR A 1 152 ? 3.150 -22.574 -5.445 1.00 73.06 152 THR A C 1
ATOM 1153 O O . THR A 1 152 ? 2.593 -23.664 -5.465 1.00 73.06 152 THR A O 1
ATOM 1156 N N . ILE A 1 153 ? 3.965 -22.202 -4.456 1.00 76.50 153 ILE A N 1
ATOM 1157 C CA . ILE A 1 153 ? 4.244 -23.053 -3.290 1.00 76.50 153 ILE A CA 1
ATOM 1158 C C . ILE A 1 153 ? 3.047 -23.054 -2.330 1.00 76.50 153 ILE A C 1
ATOM 1160 O O . ILE A 1 153 ? 2.799 -24.036 -1.636 1.00 76.50 153 ILE A O 1
ATOM 1164 N N . VAL A 1 154 ? 2.305 -21.946 -2.283 1.00 74.19 154 VAL A N 1
ATOM 1165 C CA . VAL A 1 154 ? 1.216 -21.725 -1.325 1.00 74.19 154 VAL A CA 1
ATOM 1166 C C . VAL A 1 154 ? -0.144 -22.169 -1.872 1.00 74.19 154 VAL A C 1
ATOM 1168 O O . VAL A 1 154 ? -0.980 -22.647 -1.106 1.00 74.19 154 VAL A O 1
ATOM 1171 N N . LEU A 1 155 ? -0.396 -22.002 -3.173 1.00 70.75 155 LEU A N 1
ATOM 1172 C CA . LEU A 1 155 ? -1.674 -22.352 -3.794 1.00 70.75 155 LEU A CA 1
ATOM 1173 C C . LEU A 1 155 ? -1.651 -23.774 -4.374 1.00 70.75 155 LEU A C 1
ATOM 1175 O O . LEU A 1 155 ? -0.764 -24.090 -5.167 1.00 70.75 155 LEU A O 1
ATOM 1179 N N . PRO A 1 156 ? -2.661 -24.614 -4.082 1.00 72.25 156 PRO A N 1
ATOM 1180 C CA . PRO A 1 156 ? -2.771 -25.924 -4.710 1.00 72.25 156 PRO A CA 1
ATOM 1181 C C . PRO A 1 156 ? -3.075 -25.801 -6.221 1.00 72.25 156 PRO A C 1
ATOM 1183 O O . PRO A 1 156 ? -3.804 -24.891 -6.645 1.00 72.25 156 PRO A O 1
ATOM 1186 N N . PRO A 1 157 ? -2.578 -26.723 -7.066 1.00 70.62 157 PRO A N 1
ATOM 1187 C CA . PRO A 1 157 ? -3.087 -26.890 -8.429 1.00 70.62 157 PRO A CA 1
ATOM 1188 C C . PRO A 1 157 ? -4.588 -27.249 -8.375 1.00 70.62 157 PRO A C 1
ATOM 1190 O O . PRO A 1 157 ? -4.958 -28.064 -7.530 1.00 70.62 157 PRO A O 1
ATOM 1193 N N . PRO A 1 158 ? -5.480 -26.686 -9.220 1.00 69.88 158 PRO A N 1
ATOM 1194 C CA . PRO A 1 158 ? -5.241 -25.859 -10.409 1.00 69.88 158 PRO A CA 1
ATOM 1195 C C . PRO A 1 158 ? -5.263 -24.339 -10.162 1.00 69.88 158 PRO A C 1
ATOM 1197 O O . PRO A 1 158 ? -5.007 -23.578 -11.093 1.00 69.88 158 PRO A O 1
ATOM 1200 N N . MET A 1 159 ? -5.560 -23.865 -8.945 1.00 67.06 159 MET A N 1
ATOM 1201 C CA . MET A 1 159 ? -5.711 -22.427 -8.654 1.00 67.06 159 MET A CA 1
ATOM 1202 C C . MET A 1 159 ? -4.450 -21.626 -8.991 1.00 67.06 159 MET A C 1
ATOM 1204 O O . MET A 1 159 ? -4.548 -20.542 -9.564 1.00 67.06 159 MET A O 1
ATOM 1208 N N . ALA A 1 160 ? -3.272 -22.190 -8.714 1.00 65.56 160 ALA A N 1
ATOM 1209 C CA . ALA A 1 160 ? -2.000 -21.591 -9.106 1.00 65.56 160 ALA A CA 1
ATOM 1210 C C . ALA A 1 160 ? -1.919 -21.360 -10.628 1.00 65.56 160 ALA A C 1
ATOM 1212 O O . ALA A 1 160 ? -1.529 -20.287 -11.071 1.00 65.56 160 ALA A O 1
ATOM 1213 N N . VAL A 1 161 ? -2.363 -22.324 -11.440 1.00 67.19 161 VAL A N 1
ATOM 1214 C CA . VAL A 1 161 ? -2.316 -22.240 -12.909 1.00 67.19 161 VAL A CA 1
ATOM 1215 C C . VAL A 1 161 ? -3.243 -21.139 -13.434 1.00 67.19 161 VAL A C 1
ATOM 1217 O O . VAL A 1 161 ? -2.835 -20.353 -14.284 1.00 67.19 161 VAL A O 1
ATOM 1220 N N . TRP A 1 162 ? -4.455 -21.015 -12.886 1.00 63.66 162 TRP A N 1
ATOM 1221 C CA . TRP A 1 162 ? -5.416 -19.974 -13.281 1.00 63.66 162 TRP A CA 1
ATOM 1222 C C . TRP A 1 162 ? -4.961 -18.555 -12.921 1.00 63.66 162 TRP A C 1
ATOM 1224 O O . TRP A 1 162 ? -5.205 -17.612 -13.675 1.00 63.66 162 TRP A O 1
ATOM 1234 N N . VAL A 1 163 ? -4.289 -18.391 -11.778 1.00 63.34 163 VAL A N 1
ATOM 1235 C CA . VAL A 1 163 ? -3.762 -17.091 -11.335 1.00 63.34 163 VAL A CA 1
ATOM 1236 C C . VAL A 1 163 ? -2.515 -16.693 -12.135 1.00 63.34 163 VAL A C 1
ATOM 1238 O O . VAL A 1 163 ? -2.289 -15.505 -12.367 1.00 63.34 163 VAL A O 1
ATOM 1241 N N . LEU A 1 164 ? -1.720 -17.670 -12.583 1.00 65.62 164 LEU A N 1
ATOM 1242 C CA . LEU A 1 164 ? -0.385 -17.446 -13.146 1.00 65.62 164 LEU A CA 1
ATOM 1243 C C . LEU A 1 164 ? -0.300 -17.546 -14.679 1.00 65.62 164 LEU A C 1
ATOM 1245 O O . LEU A 1 164 ? 0.709 -17.124 -15.243 1.00 65.62 164 LEU A O 1
ATOM 1249 N N . ALA A 1 165 ? -1.322 -18.055 -15.375 1.00 55.84 165 ALA A N 1
ATOM 1250 C CA . ALA A 1 165 ? -1.300 -18.196 -16.835 1.00 55.84 165 ALA A CA 1
ATOM 1251 C C . ALA A 1 165 ? -2.037 -17.050 -17.582 1.00 55.84 165 ALA A C 1
ATOM 1253 O O . ALA A 1 165 ? -3.129 -16.662 -17.156 1.00 55.84 165 ALA A O 1
ATOM 1254 N N . PRO A 1 166 ? -1.531 -16.533 -18.732 1.00 54.38 166 PRO A N 1
ATOM 1255 C CA . PRO A 1 166 ? -0.195 -16.700 -19.314 1.00 54.38 166 PRO A CA 1
ATOM 1256 C C . PRO A 1 166 ? 0.595 -15.379 -19.506 1.00 54.38 166 PRO A C 1
ATOM 1258 O O . PRO A 1 166 ? 0.041 -14.281 -19.544 1.00 54.38 166 PRO A O 1
ATOM 1261 N N . GLN A 1 167 ? 1.901 -15.565 -19.736 1.00 55.47 167 GLN A N 1
ATOM 1262 C CA . GLN A 1 167 ? 2.985 -14.625 -20.071 1.00 55.47 167 GLN A CA 1
ATOM 1263 C C . GLN A 1 167 ? 3.720 -13.920 -18.918 1.00 55.47 167 GLN A C 1
ATOM 1265 O O . GLN A 1 167 ? 3.094 -13.460 -17.960 1.00 55.47 167 GLN A O 1
ATOM 1270 N N . PRO A 1 168 ? 5.064 -13.778 -19.029 1.00 59.62 168 PRO A N 1
ATOM 1271 C CA . PRO A 1 168 ? 5.800 -12.861 -18.173 1.00 59.62 168 PRO A CA 1
ATOM 1272 C C . PRO A 1 168 ? 5.160 -11.484 -18.315 1.00 59.62 168 PRO A C 1
ATOM 1274 O O . PRO A 1 168 ? 5.009 -10.963 -19.422 1.00 59.62 168 PRO A O 1
ATOM 1277 N N . LEU A 1 169 ? 4.735 -10.916 -17.187 1.00 64.19 169 LEU A N 1
ATOM 1278 C CA . LEU A 1 169 ? 4.181 -9.572 -17.165 1.00 64.19 169 LEU A CA 1
ATOM 1279 C C . LEU A 1 169 ? 5.201 -8.647 -17.846 1.00 64.19 169 LEU A C 1
ATOM 1281 O O . LEU A 1 169 ? 6.352 -8.614 -17.402 1.00 64.19 169 LEU A O 1
ATOM 1285 N N . PRO A 1 170 ? 4.828 -7.906 -18.909 1.00 69.56 170 PRO A N 1
ATOM 1286 C CA . PRO A 1 170 ? 5.741 -6.937 -19.502 1.00 69.56 170 PRO A CA 1
ATOM 1287 C C . PRO A 1 170 ? 6.232 -5.994 -18.400 1.00 69.56 170 PRO A C 1
ATOM 1289 O O . PRO A 1 170 ? 5.488 -5.727 -17.455 1.00 69.56 170 PRO A O 1
ATOM 1292 N N . GLY A 1 171 ? 7.452 -5.457 -18.504 1.00 71.31 171 GLY A N 1
ATOM 1293 C CA . GLY A 1 171 ? 8.071 -4.700 -17.401 1.00 71.31 171 GLY A CA 1
ATOM 1294 C C . GLY A 1 171 ? 7.202 -3.562 -16.835 1.00 71.31 171 GLY A C 1
ATOM 1295 O O . GLY A 1 171 ? 7.300 -3.229 -15.658 1.00 71.31 171 GLY A O 1
ATOM 1296 N N . ALA A 1 172 ? 6.288 -3.004 -17.639 1.00 78.25 172 ALA A N 1
ATOM 1297 C CA . ALA A 1 172 ? 5.256 -2.071 -17.182 1.00 78.25 172 ALA A CA 1
ATOM 1298 C C . ALA A 1 172 ? 4.204 -2.706 -16.252 1.00 78.25 172 ALA A C 1
ATOM 1300 O O . ALA A 1 172 ? 3.875 -2.140 -15.216 1.00 78.25 172 ALA A O 1
ATOM 1301 N N . ALA A 1 173 ? 3.682 -3.880 -16.601 1.00 80.50 173 ALA A N 1
ATOM 1302 C CA . ALA A 1 173 ? 2.692 -4.589 -15.799 1.00 80.50 173 ALA A CA 1
ATOM 1303 C C . ALA A 1 173 ? 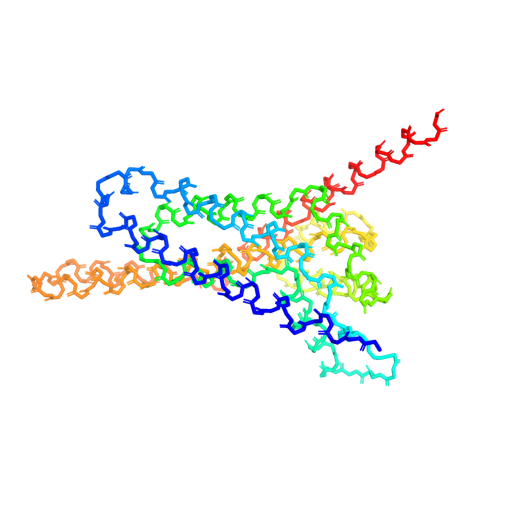3.303 -5.141 -14.501 1.00 80.50 173 ALA A C 1
ATOM 1305 O O . ALA A 1 173 ? 2.660 -5.066 -13.458 1.00 80.50 173 ALA A O 1
ATOM 1306 N N . ALA A 1 174 ? 4.556 -5.613 -14.535 1.00 83.06 174 ALA A N 1
ATOM 1307 C CA . ALA A 1 174 ? 5.279 -6.022 -13.327 1.00 83.06 174 ALA A CA 1
ATOM 1308 C C . ALA A 1 174 ? 5.480 -4.846 -12.354 1.00 83.06 174 ALA A C 1
ATOM 1310 O O . ALA A 1 174 ? 5.276 -4.997 -11.150 1.00 83.06 174 ALA A O 1
ATOM 1311 N N . PHE A 1 175 ? 5.803 -3.662 -12.886 1.00 86.12 175 PHE A N 1
ATOM 1312 C CA . PHE A 1 175 ? 5.851 -2.422 -12.113 1.00 86.12 175 PHE A CA 1
ATOM 1313 C C . PHE A 1 175 ? 4.499 -2.123 -11.456 1.00 86.12 175 PHE A C 1
ATOM 1315 O O . PHE A 1 175 ? 4.421 -1.992 -10.238 1.00 86.12 175 PHE A O 1
ATOM 1322 N N . TYR A 1 176 ? 3.416 -2.063 -12.242 1.00 84.81 176 TYR A N 1
ATOM 1323 C CA . TYR A 1 176 ? 2.092 -1.724 -11.712 1.00 84.81 176 TYR A CA 1
ATOM 1324 C C . TYR A 1 176 ? 1.611 -2.713 -10.653 1.00 84.81 176 TYR A C 1
ATOM 1326 O O . TYR A 1 176 ? 1.060 -2.288 -9.641 1.00 84.81 176 TYR A O 1
ATOM 1334 N N . LEU A 1 177 ? 1.869 -4.006 -10.855 1.00 85.06 177 LEU A N 1
ATOM 1335 C CA . LEU A 1 177 ? 1.543 -5.060 -9.902 1.00 85.06 177 LEU A CA 1
ATOM 1336 C C . LEU A 1 177 ? 2.235 -4.840 -8.554 1.00 85.06 177 LEU A C 1
ATOM 1338 O O . LEU A 1 177 ? 1.577 -4.776 -7.516 1.00 85.06 177 LEU A O 1
ATOM 1342 N N . LEU A 1 178 ? 3.560 -4.700 -8.572 1.00 86.19 178 LEU A N 1
ATOM 1343 C CA . LEU A 1 178 ? 4.352 -4.560 -7.354 1.00 86.19 178 LEU A CA 1
ATOM 1344 C C . LEU A 1 178 ? 4.071 -3.244 -6.640 1.00 86.19 178 LEU A C 1
ATOM 1346 O O . LEU A 1 178 ? 3.836 -3.255 -5.434 1.00 86.19 178 LEU A O 1
ATOM 1350 N N . THR A 1 179 ? 4.002 -2.127 -7.365 1.00 85.25 179 THR A N 1
ATOM 1351 C CA . THR A 1 179 ? 3.646 -0.835 -6.769 1.00 85.25 179 THR A CA 1
ATOM 1352 C C . THR A 1 179 ? 2.242 -0.877 -6.162 1.00 85.25 179 THR A C 1
ATOM 1354 O O . THR A 1 179 ? 2.040 -0.329 -5.079 1.00 85.25 179 THR A O 1
ATOM 1357 N N . ALA A 1 180 ? 1.277 -1.557 -6.794 1.00 84.38 180 ALA A N 1
ATOM 1358 C CA . ALA A 1 180 ? -0.067 -1.703 -6.237 1.00 84.38 180 ALA A CA 1
ATOM 1359 C C . ALA A 1 180 ? -0.075 -2.503 -4.933 1.00 84.38 180 ALA A C 1
ATOM 1361 O O . ALA A 1 180 ? -0.645 -2.050 -3.940 1.00 84.38 180 ALA A O 1
ATOM 1362 N N . ILE A 1 181 ? 0.604 -3.651 -4.911 1.00 85.06 181 ILE A N 1
ATOM 1363 C CA . ILE A 1 181 ? 0.736 -4.481 -3.708 1.00 85.06 181 ILE A CA 1
ATOM 1364 C C . ILE A 1 181 ? 1.423 -3.697 -2.592 1.00 85.06 181 ILE A C 1
ATOM 1366 O O . ILE A 1 181 ? 0.938 -3.674 -1.462 1.00 85.06 181 ILE A O 1
ATOM 1370 N N . MET A 1 182 ? 2.525 -3.015 -2.901 1.00 84.88 182 MET A N 1
ATOM 1371 C CA . MET A 1 182 ? 3.279 -2.248 -1.915 1.00 84.88 182 MET A CA 1
ATOM 1372 C C . MET A 1 182 ? 2.450 -1.082 -1.362 1.00 84.88 182 MET A C 1
ATOM 1374 O O . MET A 1 182 ? 2.460 -0.859 -0.154 1.00 84.88 182 MET A O 1
ATOM 1378 N N . GLN A 1 183 ? 1.654 -0.401 -2.195 1.00 84.00 183 GLN A N 1
ATOM 1379 C CA . GLN A 1 183 ? 0.748 0.658 -1.741 1.00 84.00 183 GLN A CA 1
ATOM 1380 C C . GLN A 1 183 ? -0.379 0.123 -0.852 1.00 84.00 183 GLN A C 1
ATOM 1382 O O . GLN A 1 183 ? -0.675 0.713 0.189 1.00 84.00 183 GLN A O 1
ATOM 1387 N N . LEU A 1 184 ? -0.990 -1.001 -1.236 1.00 83.75 184 LEU A N 1
ATOM 1388 C CA . LEU A 1 184 ? -2.023 -1.657 -0.438 1.00 83.75 184 LEU A CA 1
ATOM 1389 C C . LEU A 1 184 ? -1.464 -2.097 0.915 1.00 83.75 184 LEU A C 1
ATOM 1391 O O . LEU A 1 184 ? -2.078 -1.847 1.947 1.00 83.75 184 LEU A O 1
ATOM 1395 N N . LEU A 1 185 ? -0.277 -2.696 0.945 1.00 83.38 185 LEU A N 1
ATOM 1396 C CA . LEU A 1 185 ? 0.334 -3.138 2.194 1.00 83.38 185 LEU A CA 1
ATOM 1397 C C . LEU A 1 185 ? 0.733 -1.959 3.086 1.00 83.38 185 LEU A C 1
ATOM 1399 O O . LEU A 1 185 ? 0.342 -1.915 4.252 1.00 83.38 185 LEU A O 1
ATOM 1403 N N . ALA A 1 186 ? 1.492 -1.006 2.548 1.00 80.69 186 ALA A N 1
ATOM 1404 C CA . ALA A 1 186 ? 2.120 0.044 3.341 1.00 80.69 186 ALA A CA 1
ATOM 1405 C C . ALA A 1 186 ? 1.162 1.170 3.742 1.00 80.69 186 ALA A C 1
ATOM 1407 O O . ALA A 1 186 ? 1.252 1.658 4.866 1.00 80.69 186 ALA A O 1
ATOM 1408 N N . SER A 1 187 ? 0.244 1.575 2.860 1.00 78.62 187 SER A N 1
ATOM 1409 C CA . SER A 1 187 ? -0.662 2.702 3.126 1.00 78.62 187 SER A CA 1
ATOM 1410 C C . SER A 1 187 ? -2.054 2.270 3.567 1.00 78.62 187 SER A C 1
ATOM 1412 O O . SER A 1 187 ? -2.758 3.064 4.177 1.00 78.62 187 SER A O 1
ATOM 1414 N N . PHE A 1 188 ? -2.468 1.027 3.314 1.00 82.12 188 PHE A 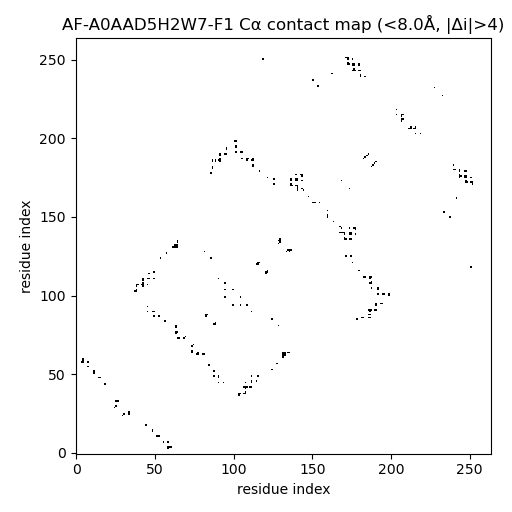N 1
ATOM 1415 C CA . PHE A 1 188 ? -3.801 0.565 3.707 1.00 82.12 188 PHE A CA 1
ATOM 1416 C C . PHE A 1 188 ? -3.745 -0.482 4.819 1.00 82.12 188 PHE A C 1
ATOM 1418 O O . PHE A 1 188 ? -4.167 -0.214 5.941 1.00 82.12 188 PHE A O 1
ATOM 1425 N N . VAL A 1 189 ? -3.180 -1.658 4.551 1.00 84.06 189 VAL A N 1
ATOM 1426 C CA . VAL A 1 189 ? -3.232 -2.800 5.474 1.00 84.06 189 VAL A CA 1
ATOM 1427 C C . VAL A 1 189 ? -2.473 -2.515 6.770 1.00 84.06 189 VAL A C 1
ATOM 1429 O O . VAL A 1 189 ? -3.045 -2.650 7.851 1.00 84.06 189 VAL A O 1
ATOM 1432 N N . MET A 1 190 ? -1.209 -2.087 6.694 1.00 83.25 190 MET A N 1
ATOM 1433 C CA . MET A 1 190 ? -0.377 -1.877 7.885 1.00 83.25 190 MET A CA 1
ATOM 1434 C C . MET A 1 190 ? -0.922 -0.785 8.822 1.00 83.25 190 MET A C 1
ATOM 1436 O O . MET A 1 190 ? -1.067 -1.067 10.018 1.00 83.25 190 MET A O 1
ATOM 1440 N N . PRO A 1 191 ? -1.297 0.419 8.341 1.00 81.38 191 PRO A N 1
ATOM 1441 C CA . PRO A 1 191 ? -1.863 1.449 9.208 1.00 81.38 191 PRO A CA 1
ATOM 1442 C C . PRO A 1 191 ? -3.188 1.024 9.841 1.00 81.38 191 PRO A C 1
ATOM 1444 O O . PRO A 1 191 ? -3.406 1.262 11.029 1.00 81.38 191 PRO A O 1
ATOM 1447 N N . LEU A 1 192 ? -4.059 0.342 9.089 1.00 83.12 192 LEU A N 1
ATOM 1448 C CA . LEU A 1 192 ? -5.336 -0.139 9.616 1.00 83.12 192 LEU A CA 1
ATOM 1449 C C . LEU A 1 192 ? -5.154 -1.230 10.669 1.00 83.12 192 LEU A C 1
ATOM 1451 O O . LEU A 1 192 ? -5.820 -1.183 11.702 1.00 83.12 192 LEU A O 1
ATOM 1455 N N . LEU A 1 193 ? -4.228 -2.169 10.462 1.00 84.56 193 LEU A N 1
ATOM 1456 C CA . LEU A 1 193 ? -3.884 -3.174 11.470 1.00 84.56 193 LEU A CA 1
ATOM 1457 C C . LEU A 1 193 ? -3.344 -2.522 12.744 1.00 84.56 193 LEU A C 1
ATOM 1459 O O . LEU A 1 193 ? -3.715 -2.917 13.852 1.00 84.56 193 LEU A O 1
ATOM 1463 N N . TRP A 1 194 ? -2.488 -1.510 12.605 1.00 84.19 194 TRP A N 1
ATOM 1464 C CA . TRP A 1 194 ? -1.956 -0.772 13.745 1.00 84.19 194 TRP A CA 1
ATOM 1465 C C . TRP A 1 194 ? -3.057 -0.017 14.505 1.00 84.19 194 TRP A C 1
ATOM 1467 O O . TRP A 1 194 ? -3.162 -0.157 15.727 1.00 84.19 194 TRP A O 1
ATOM 1477 N N . LEU A 1 195 ? -3.926 0.712 13.796 1.00 82.44 195 LEU A N 1
ATOM 1478 C CA . LEU A 1 195 ? -5.059 1.434 14.385 1.00 82.44 195 LEU A CA 1
ATOM 1479 C C . LEU A 1 195 ? -6.046 0.486 15.065 1.00 82.44 195 LEU A C 1
ATOM 1481 O O . LEU A 1 195 ? -6.440 0.734 16.204 1.00 82.44 195 LEU A O 1
ATOM 1485 N N . ALA A 1 196 ? -6.390 -0.628 14.418 1.00 83.38 196 ALA A N 1
ATOM 1486 C CA . ALA A 1 196 ? -7.266 -1.644 14.988 1.00 83.38 196 ALA A CA 1
ATOM 1487 C C . ALA A 1 196 ? -6.678 -2.215 16.285 1.00 83.38 196 ALA A C 1
ATOM 1489 O O . ALA A 1 196 ? -7.374 -2.293 17.297 1.00 83.38 196 ALA A O 1
ATOM 1490 N N . ARG A 1 197 ? -5.374 -2.533 16.306 1.00 84.38 197 ARG A N 1
ATOM 1491 C CA . ARG A 1 197 ? -4.671 -2.983 17.522 1.00 84.38 197 ARG A CA 1
ATOM 1492 C C . ARG A 1 197 ? -4.671 -1.920 18.621 1.00 84.38 197 ARG A C 1
ATOM 1494 O O . ARG A 1 197 ? -4.813 -2.261 19.796 1.00 84.38 197 ARG A O 1
ATOM 1501 N N . ARG A 1 198 ? -4.504 -0.643 18.273 1.00 83.81 198 ARG A N 1
ATOM 1502 C CA . ARG A 1 198 ? -4.528 0.467 19.236 1.00 83.81 198 ARG A CA 1
ATOM 1503 C C . ARG A 1 198 ? -5.918 0.657 19.838 1.00 83.81 198 ARG A C 1
ATOM 1505 O O . ARG A 1 198 ? -6.045 0.706 21.059 1.00 83.81 198 ARG A O 1
ATOM 1512 N N . GLU A 1 199 ? -6.950 0.717 19.001 1.00 84.62 199 GLU A N 1
ATOM 1513 C CA . GLU A 1 199 ? -8.344 0.851 19.433 1.00 84.62 199 GLU A CA 1
ATOM 1514 C C . GLU A 1 199 ? -8.761 -0.334 20.309 1.00 84.62 199 GLU A C 1
ATOM 1516 O O . GLU A 1 199 ? -9.378 -0.167 21.359 1.00 84.62 199 GLU A O 1
ATOM 1521 N N . TRP A 1 200 ? -8.338 -1.534 19.926 1.00 83.50 200 TRP A N 1
ATOM 1522 C CA . TRP A 1 200 ? -8.537 -2.745 20.701 1.00 83.50 200 TRP A CA 1
ATOM 1523 C C . TRP A 1 200 ? -7.954 -2.657 22.118 1.00 83.50 200 TRP A C 1
ATOM 1525 O O . TRP A 1 200 ? -8.650 -2.915 23.102 1.00 83.50 200 TRP A O 1
ATOM 1535 N N . ARG A 1 201 ? -6.682 -2.251 22.237 1.00 85.69 201 ARG A N 1
ATOM 1536 C CA . ARG A 1 201 ? -6.023 -2.057 23.539 1.00 85.69 201 ARG A CA 1
ATOM 1537 C C . ARG A 1 201 ? -6.751 -1.011 24.384 1.00 85.69 201 ARG A C 1
ATOM 1539 O O . ARG A 1 201 ? -6.949 -1.246 25.573 1.00 85.69 201 ARG A O 1
ATOM 1546 N N . ALA A 1 202 ? -7.197 0.086 23.771 1.00 84.31 202 ALA A N 1
ATOM 1547 C CA . ALA A 1 202 ? -7.961 1.125 24.456 1.00 84.31 202 ALA A CA 1
ATOM 1548 C C . ALA A 1 202 ? -9.299 0.593 25.001 1.00 84.31 202 ALA A C 1
ATOM 1550 O O . ALA A 1 202 ? -9.632 0.845 26.156 1.00 84.31 202 ALA A O 1
ATOM 1551 N N . ARG A 1 203 ? -10.031 -0.216 24.220 1.00 84.50 203 ARG A N 1
ATOM 1552 C CA . ARG A 1 203 ? -11.281 -0.859 24.669 1.00 84.50 203 ARG A CA 1
ATOM 1553 C C . ARG A 1 203 ? -11.055 -1.817 25.840 1.00 84.50 203 ARG A C 1
ATOM 1555 O O . ARG A 1 203 ? -11.844 -1.820 26.779 1.00 84.50 203 ARG A O 1
ATOM 1562 N N . ILE A 1 204 ? -9.967 -2.594 25.822 1.00 84.19 204 ILE A N 1
ATOM 1563 C CA . ILE A 1 204 ? -9.602 -3.466 26.951 1.00 84.19 204 ILE A CA 1
ATOM 1564 C C . ILE A 1 204 ? -9.283 -2.641 28.200 1.00 84.19 204 ILE A C 1
ATOM 1566 O O . ILE A 1 204 ? -9.755 -2.980 29.282 1.00 84.19 204 ILE A O 1
ATOM 1570 N N . GLN A 1 205 ? -8.484 -1.579 28.075 1.00 88.00 205 GLN A N 1
ATOM 1571 C CA . GLN A 1 205 ? -8.134 -0.711 29.204 1.00 88.00 205 GLN A CA 1
ATOM 1572 C C . GLN A 1 205 ? -9.372 -0.041 29.802 1.00 88.00 205 GLN A C 1
ATOM 1574 O O . GLN A 1 205 ? -9.526 -0.026 31.020 1.00 88.00 205 GLN A O 1
ATOM 1579 N N . PHE A 1 206 ? -10.280 0.436 28.951 1.00 85.06 206 PHE A N 1
ATOM 1580 C CA . PHE A 1 206 ? -11.548 1.013 29.376 1.00 85.06 206 PHE A CA 1
ATOM 1581 C C . PHE A 1 206 ? -12.418 -0.002 30.133 1.00 85.06 206 PHE A C 1
ATOM 1583 O O . PHE A 1 206 ? -12.850 0.276 31.248 1.00 85.06 206 PHE A O 1
ATOM 1590 N N . ALA A 1 207 ? -12.600 -1.210 29.587 1.00 85.69 207 ALA A N 1
ATOM 1591 C CA . ALA A 1 207 ? -13.374 -2.268 30.241 1.00 85.69 207 ALA A CA 1
ATOM 1592 C C . ALA A 1 207 ? -12.753 -2.712 31.581 1.00 85.69 207 ALA A C 1
ATOM 1594 O O . ALA A 1 207 ? -13.469 -2.946 32.553 1.00 85.69 207 ALA A O 1
ATOM 1595 N N . ARG A 1 208 ? -11.414 -2.760 31.670 1.00 86.06 208 ARG A N 1
ATOM 1596 C CA . ARG A 1 208 ? -10.698 -2.995 32.938 1.00 86.06 208 ARG A CA 1
ATOM 1597 C C . ARG A 1 208 ? -10.939 -1.872 33.947 1.00 86.06 208 ARG A C 1
ATOM 1599 O O . ARG A 1 208 ? -11.160 -2.164 35.117 1.00 86.06 208 ARG A O 1
ATOM 1606 N N . GLY A 1 209 ? -10.931 -0.615 33.502 1.00 88.50 209 GLY A N 1
ATOM 1607 C CA . GLY A 1 209 ? -11.241 0.547 34.341 1.00 88.50 209 GLY A CA 1
ATOM 1608 C C . GLY A 1 209 ? -12.666 0.514 34.900 1.00 88.50 209 GLY A C 1
ATOM 1609 O O . GLY A 1 209 ? -12.875 0.865 36.056 1.00 88.50 209 GLY A O 1
ATOM 1610 N N . GLN A 1 210 ? -13.624 0.006 34.121 1.00 89.31 210 GLN A N 1
ATOM 1611 C CA . GLN A 1 210 ? -15.008 -0.210 34.561 1.00 89.31 210 GLN A CA 1
ATOM 1612 C C . GLN A 1 210 ? -15.218 -1.500 35.372 1.00 89.31 210 GLN A C 1
ATOM 1614 O O . GLN A 1 210 ? -16.333 -1.765 35.809 1.00 89.31 210 GLN A O 1
ATOM 1619 N N . ARG A 1 211 ? -14.160 -2.295 35.599 1.00 87.38 211 ARG A N 1
ATOM 1620 C CA . ARG A 1 211 ? -14.204 -3.599 36.288 1.00 87.38 211 ARG A CA 1
ATOM 1621 C C . ARG A 1 211 ? -15.156 -4.620 35.641 1.00 87.38 211 ARG A C 1
ATOM 1623 O O . ARG A 1 211 ? -15.593 -5.558 36.301 1.00 87.38 211 ARG A O 1
ATOM 1630 N N . ASP A 1 212 ? -15.421 -4.497 34.340 1.00 87.81 212 ASP A N 1
ATOM 1631 C CA . ASP A 1 212 ? -16.281 -5.429 33.606 1.00 87.81 212 ASP A CA 1
ATOM 1632 C C . ASP A 1 212 ? -15.472 -6.622 33.070 1.00 87.81 212 ASP A C 1
ATOM 1634 O O . ASP A 1 212 ? -14.947 -6.635 31.947 1.00 87.81 212 ASP A O 1
ATOM 1638 N N . ALA A 1 213 ? -15.344 -7.650 33.910 1.00 83.44 213 ALA A N 1
ATOM 1639 C CA . ALA A 1 213 ? -14.602 -8.865 33.588 1.00 83.44 213 ALA A CA 1
ATOM 1640 C C . ALA A 1 213 ? -15.203 -9.637 32.398 1.00 83.44 213 ALA A C 1
ATOM 1642 O O . ALA A 1 213 ? -14.457 -10.257 31.632 1.00 83.44 213 ALA A O 1
ATOM 1643 N N . ALA A 1 214 ? -16.525 -9.578 32.204 1.00 85.50 214 ALA A N 1
ATOM 1644 C CA . ALA A 1 214 ? -17.208 -10.279 31.121 1.00 85.50 214 ALA A CA 1
ATOM 1645 C C . ALA A 1 214 ? -16.858 -9.658 29.764 1.00 85.50 214 ALA A C 1
ATOM 1647 O O . ALA A 1 214 ? -16.484 -10.373 28.826 1.00 85.50 214 ALA A O 1
ATOM 1648 N N . VAL A 1 215 ? -16.874 -8.324 29.676 1.00 83.94 215 VAL A N 1
ATOM 1649 C CA . VAL A 1 215 ? -16.453 -7.604 28.469 1.00 83.94 215 VAL A CA 1
ATOM 1650 C C . VAL A 1 215 ? -14.978 -7.859 28.180 1.00 83.94 215 VAL A C 1
ATOM 1652 O O . VAL A 1 215 ? -14.639 -8.218 27.050 1.00 83.94 215 VAL A O 1
ATOM 1655 N N . VAL A 1 216 ? -14.096 -7.785 29.182 1.00 84.00 216 VAL A N 1
ATOM 1656 C CA . VAL A 1 216 ? -12.663 -8.081 28.998 1.00 84.00 216 VAL A CA 1
ATOM 1657 C C . VAL A 1 216 ? -12.447 -9.510 28.488 1.00 84.00 216 VAL A C 1
ATOM 1659 O O . VAL A 1 216 ? -11.671 -9.708 27.548 1.00 84.00 216 VAL A O 1
ATOM 1662 N N . ALA A 1 217 ? -13.140 -10.502 29.051 1.00 81.81 217 ALA A N 1
ATOM 1663 C CA . ALA A 1 217 ? -13.039 -11.895 28.621 1.00 81.81 217 ALA A CA 1
ATOM 1664 C C . ALA A 1 217 ? -13.579 -12.111 27.197 1.00 81.81 217 ALA A C 1
ATOM 1666 O O . ALA A 1 217 ? -12.978 -12.853 26.414 1.00 81.81 217 ALA A O 1
ATOM 1667 N N . SER A 1 218 ? -14.683 -11.449 26.834 1.00 86.19 218 SER A N 1
ATOM 1668 C CA . SER A 1 218 ? -15.236 -11.494 25.473 1.00 86.19 218 SER A CA 1
ATOM 1669 C C . SER A 1 218 ? -14.268 -10.897 24.450 1.00 86.19 218 SER A C 1
ATOM 1671 O O . SER A 1 218 ? -14.072 -11.461 23.371 1.00 86.19 218 SER A O 1
ATOM 1673 N N . LEU A 1 219 ? -13.589 -9.807 24.825 1.00 84.31 219 LEU A N 1
ATOM 1674 C CA . LEU A 1 219 ? -12.571 -9.190 23.998 1.00 84.31 219 LEU A CA 1
ATOM 1675 C C . LEU A 1 219 ? -11.410 -10.175 23.811 1.00 84.31 219 LEU A C 1
ATOM 1677 O O . LEU A 1 219 ? -11.109 -10.542 22.682 1.00 84.31 219 LEU A O 1
ATOM 1681 N N . HIS A 1 220 ? -10.813 -10.712 24.876 1.00 83.06 220 HIS A N 1
ATOM 1682 C CA . HIS A 1 220 ? -9.700 -11.667 24.741 1.00 83.06 220 HIS A CA 1
ATOM 1683 C C . HIS A 1 220 ? -10.047 -12.896 23.883 1.00 83.06 220 HIS A C 1
ATOM 1685 O O . HIS A 1 220 ? -9.204 -13.346 23.106 1.00 83.06 220 HIS A O 1
ATOM 1691 N N . ARG A 1 221 ? -11.284 -13.408 23.961 1.00 82.88 221 ARG A N 1
ATOM 1692 C CA . ARG A 1 221 ? -11.762 -14.475 23.065 1.00 82.88 221 ARG A CA 1
ATOM 1693 C C . ARG A 1 221 ? -11.763 -14.040 21.601 1.00 82.88 221 ARG A C 1
ATOM 1695 O O . ARG A 1 221 ? -11.203 -14.745 20.767 1.00 82.88 221 ARG A O 1
ATOM 1702 N N . ARG A 1 222 ? -12.301 -12.857 21.297 1.00 80.06 222 ARG A N 1
ATOM 1703 C CA . ARG A 1 222 ? -12.250 -12.286 19.943 1.00 80.06 222 ARG A CA 1
ATOM 1704 C C . ARG A 1 222 ? -10.812 -12.041 19.479 1.00 80.06 222 ARG A C 1
ATOM 1706 O O . ARG A 1 222 ? -10.499 -12.366 18.349 1.00 80.06 222 ARG A O 1
ATOM 1713 N N . ALA A 1 223 ? -9.899 -11.575 20.332 1.00 76.44 223 ALA A N 1
ATOM 1714 C CA . ALA A 1 223 ? -8.492 -11.416 19.943 1.00 76.44 223 ALA A CA 1
ATOM 1715 C C . ALA A 1 223 ? -7.855 -12.736 19.482 1.00 76.44 223 ALA A C 1
ATOM 1717 O O . ALA A 1 223 ? -7.119 -12.741 18.502 1.00 76.44 223 ALA A O 1
ATOM 1718 N N . ARG A 1 224 ? -8.169 -13.855 20.150 1.00 77.00 224 ARG A N 1
ATOM 1719 C CA . ARG A 1 224 ? -7.704 -15.185 19.725 1.00 77.00 224 ARG A CA 1
ATOM 1720 C C . ARG A 1 224 ? -8.320 -15.620 18.396 1.00 77.00 224 ARG A C 1
ATOM 1722 O O . ARG A 1 224 ? -7.629 -16.237 17.603 1.00 77.00 224 ARG A O 1
ATOM 1729 N N . GLN A 1 225 ? -9.579 -15.262 18.144 1.00 77.50 225 GLN A N 1
ATOM 1730 C CA . GLN A 1 225 ? -10.255 -15.520 16.865 1.00 77.50 225 GLN A CA 1
ATOM 1731 C C . GLN A 1 225 ? -9.713 -14.661 15.713 1.00 77.50 225 GLN A C 1
ATOM 1733 O O . GLN A 1 225 ? -9.856 -15.034 14.561 1.00 77.50 225 GLN A O 1
ATOM 1738 N N . TRP A 1 226 ? -9.114 -13.505 16.014 1.00 66.56 226 TRP A N 1
ATOM 1739 C CA . TRP A 1 226 ? -8.548 -12.584 15.021 1.00 66.56 226 TRP A CA 1
ATOM 1740 C C . TRP A 1 226 ? -7.065 -12.842 14.732 1.00 66.56 226 TRP A C 1
ATOM 1742 O O . TRP A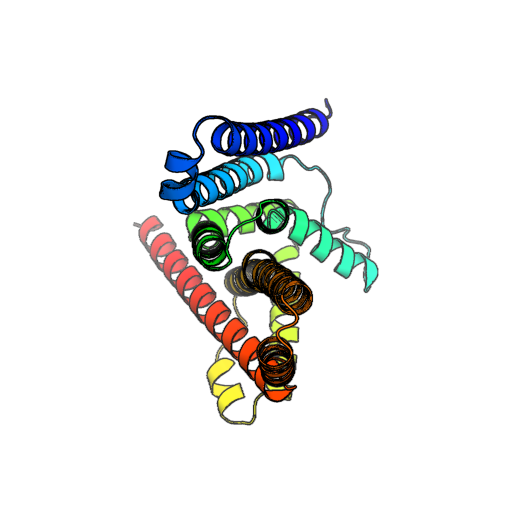 1 226 ? -6.478 -12.164 13.884 1.00 66.56 226 TRP A O 1
ATOM 1752 N N . CYS A 1 227 ? -6.431 -13.783 15.437 1.00 68.62 227 CYS A N 1
ATOM 1753 C CA . CYS A 1 227 ? -5.119 -14.270 15.040 1.00 68.62 227 CYS A CA 1
ATOM 1754 C C . CYS A 1 227 ? -5.287 -15.037 13.734 1.00 68.62 227 CYS A C 1
ATOM 1756 O O . CYS A 1 227 ? -5.681 -16.199 13.765 1.00 68.62 227 CYS A O 1
ATOM 1758 N N . LEU A 1 228 ? -4.987 -14.363 12.620 1.00 65.94 228 LEU A N 1
ATOM 1759 C CA . LEU A 1 228 ? -5.006 -14.987 11.308 1.00 65.94 228 LEU A CA 1
ATOM 1760 C C . LEU A 1 228 ? -4.122 -16.231 11.351 1.00 65.94 228 LEU A C 1
ATOM 1762 O O . LEU A 1 228 ? -2.911 -16.140 11.586 1.00 65.94 228 LEU A O 1
ATOM 1766 N N . GLY A 1 229 ? -4.739 -17.389 11.150 1.00 70.50 229 GLY A N 1
ATOM 1767 C CA . GLY A 1 229 ? -4.016 -18.633 10.978 1.00 70.50 229 GLY A CA 1
ATOM 1768 C C . GLY A 1 229 ? -3.111 -18.557 9.743 1.00 70.50 229 GLY A C 1
ATOM 1769 O O . GLY A 1 229 ? -3.304 -17.705 8.868 1.00 70.50 229 GLY A O 1
ATOM 1770 N N . PRO A 1 230 ? -2.134 -19.467 9.610 1.00 69.69 230 PRO A N 1
ATOM 1771 C CA . PRO A 1 230 ? -1.263 -19.509 8.434 1.00 69.69 230 PRO A CA 1
ATOM 1772 C C . PRO A 1 230 ? -2.062 -19.600 7.120 1.00 69.69 230 PRO A C 1
ATOM 1774 O O . PRO A 1 230 ? -1.694 -18.970 6.131 1.00 69.69 230 PRO A O 1
ATOM 1777 N N . VAL A 1 231 ? -3.203 -20.298 7.137 1.00 69.19 231 VAL A N 1
ATOM 1778 C CA . VAL A 1 231 ? -4.118 -20.439 5.992 1.00 69.19 231 VAL A CA 1
ATOM 1779 C C . VAL A 1 231 ? -4.800 -19.116 5.627 1.00 69.19 231 VAL A C 1
ATOM 1781 O O . VAL A 1 231 ? -4.890 -18.764 4.455 1.00 69.19 231 VAL A O 1
ATOM 1784 N N . GLU A 1 232 ? -5.248 -18.343 6.614 1.00 72.81 232 GLU A N 1
ATOM 1785 C CA . GLU A 1 232 ? -5.946 -17.070 6.388 1.00 72.81 232 GLU A CA 1
ATOM 1786 C C . GLU A 1 232 ? -4.968 -15.970 5.945 1.00 72.81 232 GLU A C 1
ATOM 1788 O O . GLU A 1 232 ? -5.300 -15.133 5.100 1.00 72.81 232 GLU A O 1
ATOM 1793 N N . CYS A 1 233 ? -3.729 -16.013 6.448 1.00 71.62 233 CYS A N 1
ATOM 1794 C CA . CYS A 1 233 ? -2.620 -15.204 5.945 1.00 71.62 233 CYS A CA 1
ATOM 1795 C C . CYS A 1 233 ? -2.316 -15.534 4.478 1.00 71.62 233 CYS A C 1
ATOM 1797 O O . CYS A 1 233 ? -2.259 -14.625 3.650 1.00 71.62 233 CYS A O 1
ATOM 1799 N N . ALA A 1 234 ? -2.186 -16.820 4.141 1.00 69.38 234 ALA A N 1
ATOM 1800 C CA . ALA A 1 234 ? -1.976 -17.273 2.768 1.00 69.38 234 ALA A CA 1
ATOM 1801 C C . ALA A 1 234 ? -3.111 -16.821 1.831 1.00 69.38 234 ALA A C 1
ATOM 1803 O O . ALA A 1 234 ? -2.841 -16.264 0.765 1.00 69.38 234 ALA A O 1
ATOM 1804 N N . ALA A 1 235 ? -4.370 -16.970 2.255 1.00 72.00 235 ALA A N 1
ATOM 1805 C CA . ALA A 1 235 ? -5.538 -16.518 1.501 1.00 72.00 235 ALA A CA 1
ATOM 1806 C C . ALA A 1 235 ? -5.551 -14.993 1.300 1.00 72.00 235 ALA A C 1
ATOM 1808 O O . ALA A 1 235 ? -5.831 -14.513 0.203 1.00 72.00 235 ALA A O 1
ATOM 1809 N N . SER A 1 236 ? -5.187 -14.221 2.328 1.00 74.19 236 SER A N 1
ATOM 1810 C CA . SER A 1 236 ? -5.096 -12.758 2.243 1.00 74.19 236 SER A CA 1
ATOM 1811 C 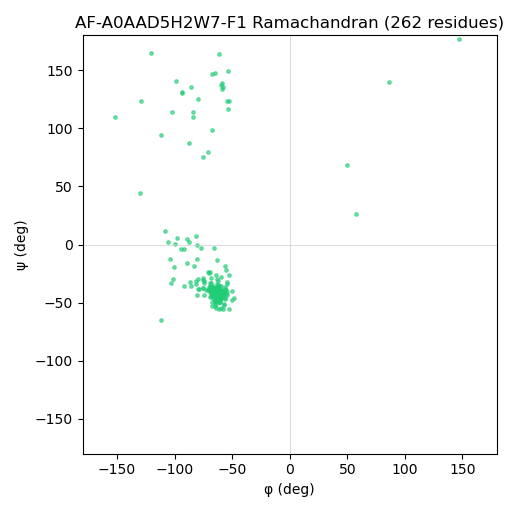C . SER A 1 236 ? -3.986 -12.308 1.288 1.00 74.19 236 SER A C 1
ATOM 1813 O O . SER A 1 236 ? -4.192 -11.405 0.476 1.00 74.19 236 SER A O 1
ATOM 1815 N N . CYS A 1 237 ? -2.819 -12.958 1.337 1.00 72.94 237 CYS A N 1
ATOM 1816 C CA . CYS A 1 237 ? -1.720 -12.712 0.403 1.00 72.94 237 CYS A CA 1
ATOM 1817 C C . CYS A 1 237 ? -2.116 -13.051 -1.039 1.00 72.94 237 CYS A C 1
ATOM 1819 O O . CYS A 1 237 ? -1.851 -12.259 -1.942 1.00 72.94 237 CYS A O 1
ATOM 1821 N N . ALA A 1 238 ? -2.802 -14.177 -1.251 1.00 69.38 238 ALA A N 1
ATOM 1822 C CA . ALA A 1 238 ? -3.322 -14.561 -2.559 1.00 69.38 238 ALA A CA 1
ATOM 1823 C C . ALA A 1 238 ? -4.373 -13.561 -3.073 1.00 69.38 238 ALA A C 1
ATOM 1825 O O . ALA A 1 238 ? -4.326 -13.162 -4.233 1.00 69.38 238 ALA A O 1
ATOM 1826 N N . ALA A 1 239 ? -5.276 -13.081 -2.213 1.00 74.06 239 ALA A N 1
ATOM 1827 C CA . ALA A 1 239 ? -6.259 -12.064 -2.580 1.00 74.06 239 ALA A CA 1
ATOM 1828 C C . ALA A 1 239 ? -5.592 -10.742 -2.995 1.00 74.06 239 ALA A C 1
ATOM 1830 O O . ALA A 1 239 ? -5.935 -10.179 -4.035 1.00 74.06 239 ALA A O 1
ATOM 1831 N N . LEU A 1 240 ? -4.597 -10.271 -2.233 1.00 76.88 240 LEU A N 1
ATOM 1832 C CA . LEU A 1 240 ? -3.814 -9.080 -2.584 1.00 76.88 240 LEU A CA 1
ATOM 1833 C C . LEU A 1 240 ? -3.073 -9.254 -3.913 1.00 76.88 240 LEU A C 1
ATOM 1835 O O . LEU A 1 240 ? -3.045 -8.326 -4.723 1.00 76.88 240 LEU A O 1
ATOM 1839 N N . TRP A 1 241 ? -2.517 -10.442 -4.153 1.00 75.50 241 TRP A N 1
ATOM 1840 C CA . TRP A 1 241 ? -1.874 -10.790 -5.417 1.00 75.50 241 TRP A CA 1
ATOM 1841 C C . TRP A 1 241 ? -2.855 -10.704 -6.593 1.00 75.50 241 TRP A C 1
ATOM 1843 O O . TRP A 1 241 ? -2.578 -10.024 -7.581 1.00 75.50 241 TRP A O 1
ATOM 1853 N N . CYS A 1 242 ? -4.036 -11.312 -6.464 1.00 71.88 242 CYS A N 1
ATOM 1854 C CA . CYS A 1 242 ? -5.084 -11.287 -7.485 1.00 71.88 242 CYS A CA 1
ATOM 1855 C C . CYS A 1 242 ? -5.596 -9.867 -7.773 1.00 71.88 242 CYS A C 1
ATOM 1857 O O . CYS A 1 242 ? -5.754 -9.495 -8.936 1.00 71.88 242 CYS A O 1
ATOM 1859 N N . ILE A 1 243 ? -5.816 -9.056 -6.732 1.00 75.06 243 ILE A N 1
ATOM 1860 C CA . ILE A 1 243 ? -6.221 -7.649 -6.877 1.00 75.06 243 ILE A CA 1
ATOM 1861 C C . ILE A 1 243 ? -5.138 -6.866 -7.624 1.00 75.06 243 ILE A C 1
ATOM 1863 O O . ILE A 1 243 ? -5.436 -6.164 -8.591 1.00 75.06 243 ILE A O 1
ATOM 1867 N N . GLY A 1 244 ? -3.875 -7.017 -7.217 1.00 73.94 244 GLY A N 1
ATOM 1868 C CA . GLY A 1 244 ? -2.749 -6.381 -7.893 1.00 73.94 244 GLY A CA 1
ATOM 1869 C C . GLY A 1 244 ? -2.661 -6.787 -9.365 1.00 73.94 244 GLY A C 1
ATOM 1870 O O . GLY A 1 244 ? -2.434 -5.938 -10.228 1.00 73.94 244 GLY A O 1
ATOM 1871 N N . LEU A 1 245 ? -2.896 -8.066 -9.670 1.00 75.75 245 LEU A N 1
ATOM 1872 C CA . LEU A 1 245 ? -2.854 -8.596 -11.031 1.00 75.75 245 LEU A CA 1
ATOM 1873 C C . LEU A 1 245 ? -3.972 -8.009 -11.901 1.00 75.75 245 LEU A C 1
ATOM 1875 O O . LEU A 1 245 ? -3.722 -7.632 -13.046 1.00 75.75 245 LEU A O 1
ATOM 1879 N N . ALA A 1 246 ? -5.184 -7.882 -11.358 1.00 75.50 246 ALA A N 1
ATOM 1880 C CA . ALA A 1 246 ? -6.308 -7.251 -12.044 1.00 75.50 246 ALA A CA 1
ATOM 1881 C C . ALA A 1 246 ? -6.018 -5.774 -12.365 1.00 75.50 246 ALA A C 1
ATOM 1883 O O . ALA A 1 246 ? -6.191 -5.344 -13.507 1.00 75.50 246 ALA A O 1
ATOM 1884 N N . VAL A 1 247 ? -5.494 -5.020 -11.391 1.00 72.88 247 VAL A N 1
ATOM 1885 C CA . VAL A 1 247 ? -5.099 -3.613 -11.575 1.00 72.88 247 VAL A CA 1
ATOM 1886 C C . VAL A 1 247 ? -3.992 -3.484 -12.624 1.00 72.88 247 VAL A C 1
ATOM 1888 O O . VAL A 1 247 ? -4.079 -2.641 -13.516 1.00 72.88 247 VAL A O 1
ATOM 1891 N N . ALA A 1 248 ? -2.972 -4.343 -12.567 1.00 74.81 248 ALA A N 1
ATOM 1892 C CA . ALA A 1 248 ? -1.866 -4.331 -13.520 1.00 74.81 248 ALA A CA 1
ATOM 1893 C C . ALA A 1 248 ? -2.327 -4.633 -14.954 1.00 74.81 248 ALA A C 1
ATOM 1895 O O . ALA A 1 248 ? -1.888 -3.969 -15.896 1.00 74.81 248 ALA A O 1
ATOM 1896 N N . ARG A 1 249 ? -3.238 -5.600 -15.125 1.00 74.56 249 ARG A N 1
ATOM 1897 C CA . ARG A 1 249 ? -3.827 -5.942 -16.428 1.00 74.56 249 ARG A CA 1
ATOM 1898 C C . ARG A 1 249 ? -4.672 -4.793 -16.982 1.00 74.56 249 ARG A C 1
ATOM 1900 O O . ARG A 1 249 ? -4.486 -4.435 -18.142 1.00 74.56 249 ARG A O 1
ATOM 1907 N N . ALA A 1 250 ? -5.509 -4.168 -16.150 1.00 73.25 250 ALA A N 1
ATOM 1908 C CA . ALA A 1 250 ? -6.315 -3.009 -16.538 1.00 73.25 250 ALA A CA 1
ATOM 1909 C C . ALA A 1 250 ? -5.454 -1.787 -16.914 1.00 73.25 250 ALA A C 1
ATOM 1911 O O . ALA A 1 250 ? -5.735 -1.080 -17.882 1.00 73.25 250 ALA A O 1
ATOM 1912 N N . ALA A 1 251 ? -4.361 -1.543 -16.186 1.00 69.75 251 ALA A N 1
ATOM 1913 C CA . ALA A 1 251 ? -3.423 -0.472 -16.513 1.00 69.75 251 ALA A CA 1
ATOM 1914 C C . ALA A 1 251 ? -2.691 -0.734 -17.842 1.00 69.75 251 ALA A C 1
ATOM 1916 O O . ALA A 1 251 ? -2.520 0.180 -18.652 1.00 69.75 251 ALA A O 1
ATOM 1917 N N . ALA A 1 252 ? -2.294 -1.986 -18.094 1.00 68.38 252 ALA A N 1
ATOM 1918 C CA . ALA A 1 252 ? -1.618 -2.381 -19.326 1.00 68.38 252 ALA A CA 1
ATOM 1919 C C . ALA A 1 252 ? -2.534 -2.309 -20.563 1.00 68.38 252 ALA A C 1
ATOM 1921 O O . ALA A 1 252 ? -2.073 -1.895 -21.627 1.00 68.38 252 ALA A O 1
ATOM 1922 N N . SER A 1 253 ? -3.819 -2.668 -20.444 1.00 70.25 253 SER A N 1
ATOM 1923 C CA . SER A 1 253 ? -4.786 -2.547 -21.547 1.00 70.25 253 SER A CA 1
ATOM 1924 C C . SER A 1 253 ? -5.055 -1.089 -21.922 1.00 70.25 253 SER A C 1
ATOM 1926 O O . SER A 1 253 ? -5.059 -0.757 -23.106 1.00 70.25 253 SER A O 1
ATOM 1928 N N . SER A 1 254 ? -5.187 -0.202 -20.931 1.00 67.31 254 SER A N 1
ATOM 1929 C CA . SER A 1 254 ? -5.416 1.231 -21.161 1.00 67.31 254 SER A CA 1
ATOM 1930 C C . SER A 1 254 ? -4.250 1.906 -21.890 1.00 67.31 254 SER A C 1
ATOM 1932 O O . SER A 1 254 ? -4.466 2.778 -22.726 1.00 67.31 254 SER A O 1
ATOM 1934 N N . GLN A 1 255 ? -3.006 1.480 -21.640 1.00 65.25 255 GLN A N 1
ATOM 1935 C CA . GLN A 1 255 ? -1.844 2.005 -22.367 1.00 65.25 255 GLN A CA 1
ATOM 1936 C C . GLN A 1 255 ? -1.792 1.563 -23.829 1.00 65.25 255 GLN A C 1
ATOM 1938 O O . GLN A 1 255 ? -1.419 2.366 -24.680 1.00 65.25 255 GLN A O 1
ATOM 1943 N N . ARG A 1 256 ? -2.175 0.317 -24.136 1.00 64.94 256 ARG A N 1
ATOM 1944 C CA . ARG A 1 256 ? -2.242 -0.147 -25.531 1.00 64.94 256 ARG A CA 1
ATOM 1945 C C . ARG A 1 256 ? -3.288 0.633 -26.324 1.00 64.94 256 ARG A C 1
ATOM 1947 O O . ARG A 1 256 ? -2.992 1.043 -27.437 1.00 64.94 256 ARG A O 1
ATOM 1954 N N . ALA A 1 257 ? -4.452 0.887 -25.724 1.00 61.44 257 ALA A N 1
ATOM 1955 C CA . ALA A 1 257 ? -5.523 1.663 -26.348 1.00 61.44 257 ALA A CA 1
ATOM 1956 C C . ALA A 1 257 ? -5.101 3.115 -26.650 1.00 61.44 257 ALA A C 1
ATOM 1958 O O . ALA A 1 257 ? -5.364 3.626 -27.736 1.00 61.44 257 ALA A O 1
ATOM 1959 N N . LEU A 1 258 ? -4.388 3.759 -25.720 1.00 60.06 258 LEU A N 1
ATOM 1960 C CA . LEU A 1 258 ? -3.857 5.113 -25.920 1.00 60.06 258 LEU A CA 1
ATOM 1961 C C . LEU A 1 258 ? -2.749 5.156 -26.984 1.00 60.06 258 LEU A C 1
ATOM 1963 O O . LEU A 1 258 ? -2.704 6.089 -27.777 1.00 60.06 258 LEU A O 1
ATOM 1967 N N . ALA A 1 259 ? -1.881 4.141 -27.039 1.00 60.12 259 ALA A N 1
ATOM 1968 C CA . ALA A 1 259 ? -0.820 4.060 -28.044 1.00 60.12 259 ALA A CA 1
ATOM 1969 C C . ALA A 1 259 ? -1.360 3.811 -29.464 1.00 60.12 259 ALA A C 1
ATOM 1971 O O . ALA A 1 259 ? -0.794 4.320 -30.425 1.00 60.12 259 ALA A O 1
ATOM 1972 N N . SER A 1 260 ? -2.464 3.070 -29.615 1.00 64.44 260 SER A N 1
ATOM 1973 C CA . SER A 1 260 ? -3.113 2.885 -30.921 1.00 64.44 260 SER A CA 1
ATOM 1974 C C . SER A 1 260 ? -3.810 4.144 -31.445 1.00 64.44 260 SER A C 1
ATOM 1976 O O . SER A 1 260 ? -3.973 4.275 -32.651 1.00 64.44 260 SER A O 1
ATOM 1978 N N . GLN A 1 261 ? -4.199 5.074 -30.565 1.00 55.97 261 GLN A N 1
ATOM 1979 C CA . GLN A 1 261 ? -4.849 6.338 -30.945 1.00 55.97 261 GLN A CA 1
ATOM 1980 C C . GLN A 1 261 ? -3.857 7.437 -31.351 1.00 55.97 261 GLN A C 1
ATOM 1982 O O . GLN A 1 261 ? -4.250 8.396 -31.996 1.00 55.97 261 GLN A O 1
ATOM 1987 N N . SER A 1 262 ? -2.576 7.317 -30.992 1.00 51.59 262 SER A N 1
ATOM 1988 C CA . SER A 1 262 ? -1.537 8.290 -31.367 1.00 51.59 262 SER A CA 1
ATOM 1989 C C . SER A 1 262 ? -0.873 8.012 -32.724 1.00 51.59 262 SER A C 1
ATOM 1991 O O . SER A 1 262 ? 0.082 8.696 -33.076 1.00 51.59 262 SER A O 1
ATOM 1993 N N . VAL A 1 263 ? -1.312 6.972 -33.441 1.00 52.50 263 VAL A N 1
ATOM 1994 C CA . VAL A 1 263 ? -0.755 6.542 -34.744 1.00 52.50 263 VAL A CA 1
ATOM 1995 C C . VAL A 1 263 ? -1.686 6.912 -35.915 1.00 52.50 263 VAL A C 1
ATOM 1997 O O . VAL A 1 263 ? -1.378 6.626 -37.067 1.00 52.50 263 VAL A O 1
ATOM 2000 N N . THR A 1 264 ? -2.803 7.584 -35.634 1.00 43.28 264 THR A N 1
ATOM 2001 C CA . THR A 1 264 ? -3.743 8.151 -36.618 1.00 43.28 264 THR A CA 1
ATOM 2002 C C . THR A 1 264 ? -3.672 9.664 -36.600 1.00 43.28 264 THR A C 1
ATOM 2004 O O . THR A 1 264 ? -3.660 10.261 -37.694 1.00 43.28 264 THR A O 1
#

Sequence (264 aa):
MAPHGRWNSAALLLLDALAAATLLGLLRFTREWYLRHRSPIIAALHLGHAVISMHVQPMSPAPTCDPGTAGLLPSLRFWVVEMLHQLVPWTAVFACVLPLPLKHAIWSQAATVGTLLLPPLAARRRRVSLQLCPTSGARYSQAAGALNAAVTIVLPPPMAVWVLAPQPLPGAAAFYLLTAIMQLLASFVMPLLWLARREWRARIQFARGQRDAAVVASLHRRARQWCLGPVECAASCAALWCIGLAVARAAASSQRALASQSVT

Secondary structure (DSSP, 8-state):
---HHHHHHHHHHHHHHHHHHHHHHHHHHSHHHHHHHHHHHHHHHHHHHHHHHHHHGGG----S--TT--SHHHHHHHHHHHHHHHS-THHHHHHHHS---HHHHHHHHHHHHHHHTSHHHHHHHHHHHHHH-TTHHHHHHHHHHHHHHHHHHHSPTTHHHHHH-S-PPPHHHHHHHHHHHHHIIIIIIHHHHHHHHHHHHHHHHHHHHTT-HHHHHHHHHHHHHTS--HHHHHHHHHHHHHHHHHHHHHHHHHHHHHHHHTT-

Radius of gyration: 21.4 Å; Cα contacts (8 Å, |Δi|>4): 181; chains: 1; bounding box: 47×52×73 Å

Mean predicted aligned error: 10.16 Å

Solvent-accessible surface area (backbone atoms only — not comparable to full-atom values): 14356 Å² total; per-residue (Å²): 133,80,74,70,49,61,62,52,55,52,51,52,51,50,48,52,51,49,54,52,49,50,53,51,47,36,54,71,77,39,41,70,61,38,70,76,43,43,43,64,55,49,25,50,50,45,42,53,48,52,56,51,47,67,68,54,52,83,51,61,86,70,63,53,59,63,98,85,59,87,58,70,66,52,52,50,52,26,53,54,52,48,42,60,70,68,57,48,61,62,54,26,48,54,58,63,70,46,95,57,60,64,76,43,47,51,53,23,29,50,51,41,48,55,55,54,64,34,62,73,52,42,53,49,52,52,51,51,46,39,72,42,19,79,60,43,42,58,54,30,31,51,52,47,50,54,50,51,54,54,46,50,76,71,37,62,85,65,59,33,54,68,76,63,61,83,72,83,57,53,43,68,30,18,39,44,22,51,54,44,42,51,37,46,43,55,43,37,51,50,34,50,53,51,48,51,53,50,53,49,52,51,52,44,53,50,29,56,74,70,66,37,61,67,59,38,52,54,47,55,53,49,56,61,72,64,55,70,47,74,67,54,48,51,49,50,53,51,49,48,51,52,52,18,47,53,52,14,51,56,52,49,52,53,51,53,56,56,57,63,63,74,77,116